Protein AF-A0A023FEC9-F1 (afdb_monomer_lite)

Structure (mmCIF, N/CA/C/O backbone):
data_AF-A0A023FEC9-F1
#
_entry.id   AF-A0A023FEC9-F1
#
loop_
_atom_site.group_PDB
_atom_site.id
_atom_site.type_symbol
_atom_site.label_atom_id
_atom_site.label_alt_id
_atom_site.label_comp_id
_atom_site.label_asym_id
_atom_site.label_entity_id
_atom_site.label_seq_id
_atom_site.pdbx_PDB_ins_code
_atom_site.Cartn_x
_atom_site.Cartn_y
_atom_site.Cartn_z
_atom_site.occupancy
_atom_site.B_iso_or_equiv
_atom_site.auth_seq_id
_atom_site.auth_comp_id
_atom_site.auth_asym_id
_atom_site.auth_atom_id
_atom_site.pdbx_PDB_model_num
ATOM 1 N N . MET A 1 1 ? 77.840 -47.055 -43.195 1.00 55.72 1 MET A N 1
ATOM 2 C CA . MET A 1 1 ? 76.500 -47.520 -42.750 1.00 55.72 1 MET A CA 1
ATOM 3 C C . MET A 1 1 ? 76.336 -47.576 -41.217 1.00 55.72 1 MET A C 1
ATOM 5 O O . MET A 1 1 ? 75.616 -48.427 -40.724 1.00 55.72 1 MET A O 1
ATOM 9 N N . LYS A 1 2 ? 76.953 -46.668 -40.437 1.00 55.72 2 LYS A N 1
ATOM 10 C CA . LYS A 1 2 ? 76.727 -46.561 -38.973 1.00 55.72 2 LYS A CA 1
ATOM 11 C C . LYS A 1 2 ? 76.381 -45.141 -38.490 1.00 55.72 2 LYS A C 1
ATOM 13 O O . LYS A 1 2 ? 75.829 -44.995 -37.412 1.00 55.72 2 LYS A O 1
ATOM 18 N N . PHE A 1 3 ? 76.608 -44.113 -39.314 1.00 46.88 3 PHE A N 1
ATOM 19 C CA . PHE A 1 3 ? 76.268 -42.719 -38.991 1.00 46.88 3 PHE A CA 1
ATOM 20 C C . PHE A 1 3 ? 74.818 -42.325 -39.320 1.00 46.88 3 PHE A C 1
ATOM 22 O O . PHE A 1 3 ? 74.250 -41.469 -38.658 1.00 46.88 3 PHE A O 1
ATOM 29 N N . LEU A 1 4 ? 74.183 -42.992 -40.288 1.00 50.31 4 LEU A N 1
ATOM 30 C CA . LEU A 1 4 ? 72.784 -42.732 -40.664 1.00 50.31 4 LEU A CA 1
ATOM 31 C C . LEU A 1 4 ? 71.764 -43.333 -39.680 1.00 50.31 4 LEU A C 1
ATOM 33 O O . LEU A 1 4 ? 70.603 -42.943 -39.689 1.00 50.31 4 LEU A O 1
ATOM 37 N N . TRP A 1 5 ? 72.193 -44.253 -38.811 1.00 47.12 5 TRP A N 1
ATOM 38 C CA . TRP A 1 5 ? 71.318 -44.897 -37.825 1.00 47.12 5 TRP A CA 1
ATOM 39 C C . TRP A 1 5 ? 71.123 -44.049 -36.560 1.00 47.12 5 TRP A C 1
ATOM 41 O O . TRP A 1 5 ? 70.037 -44.040 -35.994 1.00 47.12 5 TRP A O 1
ATOM 51 N N . PHE A 1 6 ? 72.129 -43.265 -36.155 1.00 46.84 6 PHE A N 1
ATOM 52 C CA . PHE A 1 6 ? 72.024 -42.397 -34.974 1.00 46.84 6 PHE A CA 1
ATOM 53 C C . PHE A 1 6 ? 71.123 -41.175 -35.200 1.00 46.84 6 PHE A C 1
ATOM 55 O O . PHE A 1 6 ? 70.421 -40.751 -34.285 1.00 46.84 6 PHE A O 1
ATOM 62 N N . VAL A 1 7 ? 71.078 -40.642 -36.425 1.00 53.78 7 VAL A N 1
ATOM 63 C CA . VAL A 1 7 ? 70.216 -39.493 -36.758 1.00 53.78 7 VAL A CA 1
ATOM 64 C C . VAL A 1 7 ? 68.739 -39.911 -36.840 1.00 53.78 7 VAL A C 1
ATOM 66 O O . VAL A 1 7 ? 67.861 -39.164 -36.413 1.00 53.78 7 VAL A O 1
ATOM 69 N N . ALA A 1 8 ? 68.457 -41.135 -37.303 1.00 51.38 8 ALA A N 1
ATOM 70 C CA . ALA A 1 8 ? 67.093 -41.651 -37.430 1.00 51.38 8 ALA A CA 1
ATOM 71 C C . ALA A 1 8 ? 66.415 -41.939 -36.073 1.00 51.38 8 ALA A C 1
ATOM 73 O O . ALA A 1 8 ? 65.213 -41.723 -35.931 1.00 51.38 8 ALA A O 1
ATOM 74 N N . VAL A 1 9 ? 67.175 -42.371 -35.058 1.00 54.25 9 VAL A N 1
ATOM 75 C CA . VAL A 1 9 ? 66.634 -42.650 -33.711 1.00 54.25 9 VAL A CA 1
ATOM 76 C C . VAL A 1 9 ? 66.298 -41.356 -32.955 1.00 54.25 9 VAL A C 1
ATOM 78 O O . VAL A 1 9 ? 65.318 -41.316 -32.214 1.00 54.25 9 VAL A O 1
ATOM 81 N N . CYS A 1 10 ? 67.039 -40.267 -33.191 1.00 50.19 10 CYS A N 1
ATOM 82 C CA . CYS A 1 10 ? 66.768 -38.971 -32.560 1.00 50.19 10 CYS A CA 1
ATOM 83 C C . CYS A 1 10 ? 65.494 -38.307 -33.127 1.00 50.19 10 CYS A C 1
ATOM 85 O O . CYS A 1 10 ? 64.673 -37.786 -32.373 1.00 50.19 10 CYS A O 1
ATOM 87 N N . ALA A 1 11 ? 65.272 -38.412 -34.444 1.00 51.81 11 ALA A N 1
ATOM 88 C CA . ALA A 1 11 ? 64.078 -37.873 -35.102 1.00 51.81 11 ALA A CA 1
ATOM 89 C C . ALA A 1 11 ? 62.780 -38.600 -34.693 1.00 51.81 11 ALA A C 1
ATOM 91 O O . ALA A 1 11 ? 61.733 -37.968 -34.566 1.00 51.81 11 ALA A O 1
ATOM 92 N N . LEU A 1 12 ? 62.848 -39.909 -34.425 1.00 53.81 12 LEU A N 1
ATOM 93 C CA . LEU A 1 12 ? 61.702 -40.685 -33.933 1.00 53.81 12 LEU A CA 1
ATOM 94 C C . LEU A 1 12 ? 61.394 -40.432 -32.448 1.00 53.81 12 LEU A C 1
ATOM 96 O O . LEU A 1 12 ? 60.243 -40.568 -32.043 1.00 53.81 12 LEU A O 1
ATOM 100 N N . CYS A 1 13 ? 62.376 -40.000 -31.649 1.00 49.22 13 CYS A N 1
ATOM 101 C CA . CYS A 1 13 ? 62.153 -39.623 -30.249 1.00 49.22 13 CYS A CA 1
ATOM 102 C C . CYS A 1 13 ? 61.482 -38.238 -30.121 1.00 49.22 13 CYS A C 1
ATOM 104 O O . CYS A 1 13 ? 60.636 -38.037 -29.250 1.00 49.22 13 CYS A O 1
ATOM 106 N N . CYS A 1 14 ? 61.761 -37.306 -31.045 1.00 49.41 14 CYS A N 1
ATOM 107 C CA . CYS A 1 14 ? 61.048 -36.022 -31.124 1.00 49.41 14 CYS A CA 1
ATOM 108 C C . CYS A 1 14 ? 59.587 -36.158 -31.591 1.00 49.41 14 CYS A C 1
ATOM 110 O O . CYS A 1 14 ? 58.763 -35.322 -31.232 1.00 49.41 14 CYS A O 1
ATOM 112 N N . LEU A 1 15 ? 59.239 -37.211 -32.339 1.00 52.41 15 LEU A N 1
ATOM 113 C CA . LEU A 1 15 ? 57.853 -37.472 -32.759 1.00 52.41 15 LEU A CA 1
ATOM 114 C C . LEU A 1 15 ? 56.977 -38.091 -31.650 1.00 52.41 15 LEU A C 1
ATOM 116 O O . LEU A 1 15 ? 55.759 -38.145 -31.808 1.00 52.41 15 LEU A O 1
ATOM 120 N N . ALA A 1 16 ? 57.559 -38.536 -30.528 1.00 56.28 16 ALA A N 1
ATOM 121 C CA . ALA A 1 16 ? 56.837 -39.222 -29.450 1.00 56.28 16 ALA A CA 1
ATOM 122 C C . ALA A 1 16 ? 56.620 -38.386 -28.167 1.00 56.28 16 ALA A C 1
ATOM 124 O O . ALA A 1 16 ? 55.914 -38.845 -27.273 1.00 56.28 16 ALA A O 1
ATOM 125 N N . LEU A 1 17 ? 57.166 -37.166 -28.068 1.00 54.47 17 LEU A N 1
ATOM 126 C CA . LEU A 1 17 ? 57.049 -36.291 -26.881 1.00 54.47 17 LEU A CA 1
ATOM 127 C C . LEU A 1 17 ? 56.478 -34.897 -27.196 1.00 54.47 17 LEU A C 1
ATOM 129 O O . LEU A 1 17 ? 56.806 -33.914 -26.541 1.00 54.47 17 LEU A O 1
ATOM 133 N N . ALA A 1 18 ? 55.596 -34.810 -28.189 1.00 51.75 18 ALA A N 1
ATOM 134 C CA . ALA A 1 18 ? 54.757 -33.635 -28.418 1.00 51.75 18 ALA A CA 1
ATOM 135 C C . ALA A 1 18 ? 53.280 -34.058 -28.458 1.00 51.75 18 ALA A C 1
ATOM 137 O O . ALA A 1 18 ? 52.584 -33.892 -29.457 1.00 51.75 18 ALA A O 1
ATOM 138 N N . ARG A 1 19 ? 52.805 -34.685 -27.377 1.00 58.84 19 ARG A N 1
ATOM 139 C CA . ARG A 1 19 ? 51.377 -34.916 -27.129 1.00 58.84 19 ARG A CA 1
ATOM 140 C C . ARG A 1 19 ? 51.028 -34.379 -25.747 1.00 58.84 19 ARG A C 1
ATOM 142 O O . ARG A 1 19 ? 51.628 -34.825 -24.778 1.00 58.84 19 ARG A O 1
ATOM 149 N N . ALA A 1 20 ? 50.020 -33.501 -25.735 1.00 52.81 20 ALA A N 1
ATOM 150 C CA . ALA A 1 20 ? 49.360 -32.872 -24.589 1.00 52.81 20 ALA A CA 1
ATOM 151 C C . ALA A 1 20 ? 50.296 -31.966 -23.761 1.00 52.81 20 ALA A C 1
ATOM 153 O O . ALA A 1 20 ? 51.271 -32.413 -23.187 1.00 52.81 20 ALA A O 1
ATOM 154 N N . GLU A 1 21 ? 50.097 -30.654 -23.699 1.00 54.47 21 GLU A N 1
ATOM 155 C CA . GLU A 1 21 ? 48.843 -30.041 -23.278 1.00 54.47 21 GLU A CA 1
ATOM 156 C C . GLU A 1 21 ? 48.453 -28.872 -24.182 1.00 54.47 21 GLU A C 1
ATOM 158 O O . GLU A 1 21 ? 48.910 -27.740 -24.025 1.00 54.47 21 GLU A O 1
ATOM 163 N N . GLU A 1 22 ? 47.527 -29.132 -25.099 1.00 50.19 22 GLU A N 1
ATOM 164 C CA . GLU A 1 22 ? 46.564 -28.097 -25.425 1.00 50.19 22 GLU A CA 1
ATOM 165 C C . GLU A 1 22 ? 45.722 -27.976 -24.156 1.00 50.19 22 GLU A C 1
ATOM 167 O O . GLU A 1 22 ? 44.903 -28.844 -23.852 1.00 50.19 22 GLU A O 1
ATOM 172 N N . LYS A 1 23 ? 45.992 -26.953 -23.339 1.00 44.38 23 LYS A N 1
ATOM 173 C CA . LYS A 1 23 ? 44.967 -26.474 -22.425 1.00 44.38 23 LYS A CA 1
ATOM 174 C C . LYS A 1 23 ? 43.813 -26.078 -23.332 1.00 44.38 23 LYS A C 1
ATOM 176 O O . LYS A 1 23 ? 43.766 -24.947 -23.811 1.00 44.38 23 LYS A O 1
ATOM 181 N N . THR A 1 24 ? 42.886 -27.005 -23.557 1.00 48.00 24 THR A N 1
ATOM 182 C CA . THR A 1 24 ? 41.482 -26.677 -23.741 1.00 48.00 24 THR A CA 1
ATOM 183 C C . THR A 1 24 ? 41.090 -25.996 -22.438 1.00 48.00 24 THR A C 1
ATOM 185 O O . THR A 1 24 ? 40.530 -26.593 -21.525 1.00 48.00 24 THR A O 1
ATOM 188 N N . GLY A 1 25 ? 41.517 -24.738 -22.297 1.00 43.38 25 GLY A N 1
ATOM 189 C CA . GLY A 1 25 ? 40.766 -23.800 -21.513 1.00 43.38 25 GLY A CA 1
ATOM 190 C C . GLY A 1 25 ? 39.374 -23.913 -22.086 1.00 43.38 25 GLY A C 1
ATOM 191 O O . GLY A 1 25 ? 39.195 -23.729 -23.291 1.00 43.38 25 GLY A O 1
ATOM 192 N N . ASP A 1 26 ? 38.448 -24.328 -21.233 1.00 48.78 26 ASP A N 1
ATOM 193 C CA . ASP A 1 26 ? 37.056 -23.935 -21.314 1.00 48.78 26 ASP A CA 1
ATOM 194 C C . ASP A 1 26 ? 37.055 -22.457 -21.729 1.00 48.78 26 ASP A C 1
ATOM 196 O O . ASP A 1 26 ? 37.191 -21.549 -20.907 1.00 48.78 26 ASP A O 1
ATOM 200 N N . GLN A 1 27 ? 37.021 -22.195 -23.037 1.00 48.34 27 GLN A N 1
ATOM 201 C CA . GLN A 1 27 ? 36.397 -20.985 -23.509 1.00 48.34 27 GLN A CA 1
ATOM 202 C C . GLN A 1 27 ? 34.974 -21.174 -23.011 1.00 48.34 27 GLN A C 1
ATOM 204 O O . GLN A 1 27 ? 34.349 -22.146 -23.440 1.00 48.34 27 GLN A O 1
ATOM 209 N N . PRO A 1 28 ? 34.456 -20.334 -22.098 1.00 49.28 28 PRO A N 1
ATOM 210 C CA . PRO A 1 28 ? 33.027 -20.334 -21.901 1.00 49.28 28 PRO A CA 1
ATOM 211 C C . PRO A 1 28 ? 32.477 -20.027 -23.290 1.00 49.28 28 PRO A C 1
ATOM 213 O O . PRO A 1 28 ? 32.706 -18.932 -23.814 1.00 49.28 28 PRO A O 1
ATOM 216 N N . GLU A 1 29 ? 31.877 -21.030 -23.943 1.00 48.84 29 GLU A N 1
ATOM 217 C CA . GLU A 1 29 ? 31.059 -20.798 -25.120 1.00 48.84 29 GLU A CA 1
ATOM 218 C C . GLU A 1 29 ? 30.187 -19.618 -24.727 1.00 48.84 29 GLU A C 1
ATOM 220 O O . GLU A 1 29 ? 29.462 -19.691 -23.729 1.00 48.84 29 GLU A O 1
ATOM 225 N N . SER A 1 30 ? 30.361 -18.497 -25.433 1.00 51.75 30 SER A N 1
ATOM 226 C CA . SER A 1 30 ? 29.574 -17.295 -25.206 1.00 51.75 30 SER A CA 1
ATOM 227 C C . SER A 1 30 ? 28.129 -17.756 -25.044 1.00 51.75 30 SER A C 1
ATOM 229 O O . SER A 1 30 ? 27.650 -18.448 -25.956 1.00 51.75 30 SER A O 1
ATOM 231 N N . PRO A 1 31 ? 27.475 -17.494 -23.897 1.00 53.75 31 PRO A N 1
ATOM 232 C CA . PRO A 1 31 ? 26.180 -18.079 -23.610 1.00 53.75 31 PRO A CA 1
ATOM 233 C C . PRO A 1 31 ? 25.289 -17.763 -24.799 1.00 53.75 31 PRO A C 1
ATOM 235 O O . PRO A 1 31 ? 25.158 -16.593 -25.166 1.00 53.75 31 PRO A O 1
ATOM 238 N N . LYS A 1 32 ? 24.787 -18.815 -25.467 1.00 56.66 32 LYS A N 1
ATOM 239 C CA . LYS A 1 32 ? 23.899 -18.694 -26.629 1.00 56.66 32 LYS A CA 1
ATOM 240 C C . LYS A 1 32 ? 22.927 -17.574 -26.312 1.00 56.66 32 LYS A C 1
ATOM 242 O O . LYS A 1 32 ? 22.193 -17.707 -25.333 1.00 56.66 32 LYS A O 1
ATOM 247 N N . LYS A 1 33 ? 23.003 -16.471 -27.069 1.00 58.38 33 LYS A N 1
ATOM 248 C CA . LYS A 1 33 ? 22.176 -15.278 -26.871 1.00 58.38 33 LYS A CA 1
ATOM 249 C C . LYS A 1 33 ? 20.754 -15.772 -26.640 1.00 58.38 33 LYS A C 1
ATOM 251 O O . LYS A 1 33 ? 20.141 -16.299 -27.567 1.00 58.38 33 LYS A O 1
ATOM 256 N N . LYS A 1 34 ? 20.274 -15.703 -25.392 1.00 63.56 34 LYS A N 1
ATOM 257 C CA . LYS A 1 34 ? 18.858 -15.919 -25.109 1.00 63.56 34 LYS A CA 1
ATOM 258 C C . LYS A 1 34 ? 18.162 -14.885 -25.967 1.00 63.56 34 LYS A C 1
ATOM 260 O O . LYS A 1 34 ? 18.471 -13.698 -25.856 1.00 63.56 34 LYS A O 1
ATOM 265 N N . ASP A 1 35 ? 17.369 -15.350 -26.919 1.00 85.94 35 ASP A N 1
ATOM 266 C CA . ASP A 1 35 ? 16.773 -14.437 -27.873 1.00 85.94 35 ASP A CA 1
ATOM 267 C C . ASP A 1 35 ? 15.672 -13.682 -27.135 1.00 85.94 35 ASP A C 1
ATOM 269 O O . ASP A 1 35 ? 14.612 -14.230 -26.840 1.00 85.94 35 ASP A O 1
ATOM 273 N N . CYS A 1 36 ? 16.006 -12.469 -26.699 1.00 87.81 36 CYS A N 1
ATOM 274 C CA . CYS A 1 36 ? 15.070 -11.583 -26.034 1.00 87.81 36 CYS A CA 1
ATOM 275 C C . CYS A 1 36 ? 14.012 -11.093 -27.022 1.00 87.81 36 CYS A C 1
ATOM 277 O O . CYS A 1 36 ? 14.235 -11.091 -28.238 1.00 87.81 36 CYS A O 1
ATOM 279 N N . GLY A 1 37 ? 12.858 -10.690 -26.492 1.00 86.75 37 GLY A N 1
ATOM 280 C CA . GLY A 1 37 ? 11.761 -10.176 -27.294 1.00 86.75 37 GLY A CA 1
ATOM 281 C C . GLY A 1 37 ? 12.090 -8.850 -27.982 1.00 86.75 37 GLY A C 1
ATOM 282 O O . GLY A 1 37 ? 13.181 -8.285 -27.866 1.00 86.75 37 GLY A O 1
ATOM 283 N N . ALA A 1 38 ? 11.112 -8.324 -28.717 1.00 92.38 38 ALA A N 1
ATOM 284 C CA . ALA A 1 38 ? 11.228 -6.994 -29.297 1.00 92.38 38 ALA A CA 1
ATOM 285 C C . ALA A 1 38 ? 11.471 -5.949 -28.194 1.00 92.38 38 ALA A C 1
ATOM 287 O O . ALA A 1 38 ? 10.770 -5.933 -27.184 1.00 92.38 38 ALA A O 1
ATOM 288 N N . HIS A 1 39 ? 12.454 -5.074 -28.420 1.00 92.44 39 HIS A N 1
ATOM 289 C CA . HIS A 1 39 ? 12.849 -4.011 -27.489 1.00 92.44 39 HIS A CA 1
ATOM 290 C C . HIS A 1 39 ? 13.343 -4.503 -26.120 1.00 92.44 39 HIS A C 1
ATOM 292 O O . HIS A 1 39 ? 13.289 -3.765 -25.135 1.00 92.44 39 HIS A O 1
ATOM 298 N N . GLU A 1 40 ? 13.875 -5.723 -26.073 1.00 93.81 40 GLU A N 1
ATOM 299 C CA . GLU A 1 40 ? 14.531 -6.293 -24.903 1.00 93.81 40 GLU A CA 1
ATOM 300 C C . GLU A 1 40 ? 16.005 -6.607 -25.173 1.00 93.81 40 GLU A C 1
ATOM 302 O O . GLU A 1 40 ? 16.394 -7.067 -26.248 1.00 93.81 40 GLU A O 1
ATOM 307 N N . GLU A 1 41 ? 16.830 -6.404 -24.152 1.00 93.19 41 GLU A N 1
ATOM 308 C CA . GLU A 1 41 ? 18.257 -6.691 -24.155 1.00 93.19 41 GLU A CA 1
ATOM 309 C C . GLU A 1 41 ? 18.600 -7.600 -22.978 1.00 93.19 41 GLU A C 1
ATOM 311 O O . GLU A 1 41 ? 18.255 -7.321 -21.824 1.00 93.19 41 GLU A O 1
ATOM 316 N N . TYR A 1 42 ? 19.305 -8.693 -23.270 1.00 91.88 42 TYR A N 1
ATOM 317 C CA . TYR A 1 42 ? 19.821 -9.564 -22.225 1.00 91.88 42 TYR A CA 1
ATOM 318 C C . TYR A 1 42 ? 20.941 -8.837 -21.491 1.00 91.88 42 TYR A C 1
ATOM 320 O O . TYR A 1 42 ? 21.947 -8.459 -22.096 1.00 91.88 42 TYR A O 1
ATOM 328 N N . ARG A 1 43 ? 20.779 -8.658 -20.184 1.00 91.31 43 ARG A N 1
ATOM 329 C CA . ARG A 1 43 ? 21.817 -8.094 -19.322 1.00 91.31 43 ARG A CA 1
ATOM 330 C C . ARG A 1 43 ? 22.046 -9.015 -18.144 1.00 91.31 43 ARG A C 1
ATOM 332 O O . ARG A 1 43 ? 21.113 -9.594 -17.591 1.00 91.31 43 ARG A O 1
ATOM 339 N N . GLU A 1 44 ? 23.307 -9.141 -17.757 1.00 92.81 44 GLU A N 1
ATOM 340 C CA . GLU A 1 44 ? 23.705 -9.975 -16.631 1.00 92.81 44 GLU A CA 1
ATOM 341 C C . GLU A 1 44 ? 23.787 -9.156 -15.349 1.00 92.81 44 GLU A C 1
ATOM 343 O O . GLU A 1 44 ? 24.192 -7.992 -15.369 1.00 92.81 44 GLU A O 1
ATOM 348 N N . CYS A 1 45 ? 23.407 -9.783 -14.237 1.00 91.50 45 CYS A N 1
ATOM 349 C CA . CYS A 1 45 ? 23.535 -9.240 -12.890 1.00 91.50 45 CYS A CA 1
ATOM 350 C C . CYS A 1 45 ? 22.981 -7.816 -12.728 1.00 91.50 45 CYS A C 1
ATOM 352 O O . CYS A 1 45 ? 23.678 -6.902 -12.289 1.00 91.50 45 CYS A O 1
ATOM 354 N N . GLN A 1 46 ? 21.721 -7.622 -13.105 1.00 92.38 46 GLN A N 1
ATOM 355 C CA . GLN A 1 46 ? 21.029 -6.354 -12.915 1.00 92.38 46 GLN A CA 1
ATOM 356 C C . GLN A 1 46 ? 20.087 -6.424 -11.710 1.00 92.38 46 GLN A C 1
ATOM 358 O O . GLN A 1 46 ? 19.519 -7.473 -11.407 1.00 92.38 46 GLN A O 1
ATOM 363 N N . SER A 1 47 ? 19.901 -5.278 -11.056 1.00 89.62 47 SER A N 1
ATOM 364 C CA . SER A 1 47 ? 18.922 -5.089 -9.981 1.00 89.62 47 SER A CA 1
ATOM 365 C C . SER A 1 47 ? 17.502 -5.281 -10.507 1.00 89.62 47 SER A C 1
ATOM 367 O O . SER A 1 47 ? 17.103 -4.571 -11.431 1.00 89.62 47 SER A O 1
ATOM 369 N N . SER A 1 48 ? 16.688 -6.155 -9.912 1.00 85.81 48 SER A N 1
ATOM 370 C CA . SER A 1 48 ? 15.304 -6.332 -10.384 1.00 85.81 48 SER A CA 1
ATOM 371 C C . SER A 1 48 ? 14.425 -5.088 -10.227 1.00 85.81 48 SER A C 1
ATOM 373 O O . SER A 1 48 ? 13.420 -4.978 -10.931 1.00 85.81 48 SER A O 1
ATOM 375 N N . SER A 1 49 ? 14.791 -4.147 -9.351 1.00 83.62 49 SER A N 1
ATOM 376 C CA . SER A 1 49 ? 14.041 -2.905 -9.146 1.00 83.62 49 SER A CA 1
ATOM 377 C C . SER A 1 49 ? 14.496 -1.749 -10.041 1.00 83.62 49 SER A C 1
ATOM 379 O O . SER A 1 49 ? 13.762 -0.778 -10.182 1.00 83.62 49 SER A O 1
ATOM 381 N N . CYS A 1 50 ? 15.701 -1.810 -10.617 1.00 86.44 50 CYS A N 1
ATOM 382 C CA . CYS A 1 50 ? 16.281 -0.695 -11.376 1.00 86.44 50 CYS A CA 1
ATOM 383 C C . CYS A 1 50 ? 16.724 -1.045 -12.798 1.00 86.44 50 CYS A C 1
ATOM 385 O O . CYS A 1 50 ? 16.975 -0.125 -13.581 1.00 86.44 50 CYS A O 1
ATOM 387 N N . ALA A 1 51 ? 16.815 -2.332 -13.141 1.00 88.88 51 ALA A N 1
ATOM 388 C CA . ALA A 1 51 ? 17.302 -2.788 -14.439 1.00 88.88 51 ALA A CA 1
ATOM 389 C C . ALA A 1 51 ? 16.543 -2.148 -15.608 1.00 88.88 51 ALA A C 1
ATOM 391 O O . ALA A 1 51 ? 17.154 -1.756 -16.599 1.00 88.88 51 ALA A O 1
ATOM 392 N N . GLU A 1 52 ? 15.227 -1.991 -15.491 1.00 90.12 52 GLU A N 1
ATOM 393 C CA . GLU A 1 52 ? 14.348 -1.469 -16.539 1.00 90.12 52 GLU A CA 1
ATOM 394 C C . GLU A 1 52 ? 13.295 -0.514 -15.972 1.00 90.12 52 GLU A C 1
ATOM 396 O O . GLU A 1 52 ? 13.128 -0.406 -14.759 1.00 90.12 52 GLU A O 1
ATOM 401 N N . LEU A 1 53 ? 12.615 0.196 -16.868 1.00 86.38 53 LEU A N 1
ATOM 402 C CA . LEU A 1 53 ? 11.498 1.083 -16.560 1.00 86.38 53 LEU A CA 1
ATOM 403 C C . LEU A 1 53 ? 10.173 0.349 -16.737 1.00 86.38 53 LEU A C 1
ATOM 405 O O . LEU A 1 53 ? 10.061 -0.497 -17.622 1.00 86.38 53 LEU A O 1
ATOM 409 N N . ARG A 1 54 ? 9.150 0.703 -15.958 1.00 87.25 54 ARG A N 1
ATOM 410 C CA . ARG A 1 54 ? 7.778 0.203 -16.135 1.00 87.25 54 ARG A CA 1
ATOM 411 C C . ARG A 1 54 ? 6.843 1.326 -16.563 1.00 87.25 54 ARG A C 1
ATOM 413 O O . ARG A 1 54 ? 7.026 2.478 -16.175 1.00 87.25 54 ARG A O 1
ATOM 420 N N . CYS A 1 55 ? 5.820 0.996 -17.346 1.00 87.06 55 CYS A N 1
ATOM 421 C CA . CYS A 1 55 ? 4.775 1.963 -17.670 1.00 87.06 55 CYS A CA 1
ATOM 422 C C . CYS A 1 55 ? 4.115 2.497 -16.385 1.00 87.06 55 CYS A C 1
ATOM 424 O O . CYS A 1 55 ? 3.790 1.720 -15.488 1.00 87.06 55 CYS A O 1
ATOM 426 N N . GLY A 1 56 ? 3.924 3.818 -16.300 1.00 73.00 56 GLY A N 1
ATOM 427 C CA . GLY A 1 56 ? 3.369 4.496 -15.118 1.00 73.00 56 GLY A CA 1
ATOM 428 C C . GLY A 1 56 ? 4.376 4.772 -13.992 1.00 73.00 56 GLY A C 1
ATOM 429 O O . GLY A 1 56 ? 4.026 5.413 -13.004 1.00 73.00 56 GLY A O 1
ATOM 430 N N . GLU A 1 57 ? 5.632 4.336 -14.128 1.00 68.88 57 GLU A N 1
ATOM 431 C CA . GLU A 1 57 ? 6.690 4.660 -13.172 1.00 68.88 57 GLU A CA 1
ATOM 432 C C . GLU A 1 57 ? 7.240 6.066 -13.452 1.00 68.88 57 GLU A C 1
ATOM 434 O O . GLU A 1 57 ? 8.077 6.275 -14.333 1.00 68.88 57 GLU A O 1
ATOM 439 N N . VAL A 1 58 ? 6.770 7.058 -12.691 1.00 59.28 58 VAL A N 1
ATOM 440 C CA . VAL A 1 58 ? 7.435 8.363 -12.618 1.00 59.28 58 VAL A CA 1
ATOM 441 C C . VAL A 1 58 ? 8.685 8.168 -11.766 1.00 59.28 58 VAL A C 1
ATOM 443 O O . VAL A 1 58 ? 8.604 8.029 -10.548 1.00 59.28 58 VAL A O 1
ATOM 446 N N . ARG A 1 59 ? 9.848 8.098 -12.418 1.00 61.00 59 ARG A N 1
ATOM 447 C CA . ARG A 1 59 ? 11.159 7.884 -11.784 1.00 61.00 59 ARG A CA 1
ATOM 448 C C . ARG A 1 59 ? 11.671 9.100 -11.002 1.00 61.00 59 ARG A C 1
ATOM 450 O O . ARG A 1 59 ? 12.816 9.510 -11.169 1.00 61.00 59 ARG A O 1
ATOM 457 N N . ASP A 1 60 ? 10.846 9.671 -10.135 1.00 52.06 60 ASP A N 1
ATOM 458 C CA . ASP A 1 60 ? 11.306 10.669 -9.177 1.00 52.06 60 ASP A CA 1
ATOM 459 C C . ASP A 1 60 ? 10.417 10.690 -7.917 1.00 52.06 60 ASP A C 1
ATOM 461 O O . ASP A 1 60 ? 9.214 10.936 -8.052 1.00 52.06 60 ASP A O 1
ATOM 465 N N . PRO A 1 61 ? 10.946 10.435 -6.698 1.00 53.97 61 PRO A N 1
ATOM 466 C CA . PRO A 1 61 ? 12.328 10.100 -6.325 1.00 53.97 61 PRO A CA 1
ATOM 467 C C . PRO A 1 61 ? 12.548 8.587 -6.134 1.00 53.97 61 PRO A C 1
ATOM 469 O O . PRO A 1 61 ? 11.777 7.908 -5.453 1.00 53.97 61 PRO A O 1
ATOM 472 N N . LEU A 1 62 ? 13.645 8.067 -6.702 1.00 60.06 62 LEU A N 1
ATOM 473 C CA . LEU A 1 62 ? 14.070 6.665 -6.603 1.00 60.06 62 LEU A CA 1
ATOM 474 C C . LEU A 1 62 ? 14.327 6.244 -5.147 1.00 60.06 62 LEU A C 1
ATOM 476 O O . LEU A 1 62 ? 15.232 6.755 -4.484 1.00 60.06 62 LEU A O 1
ATOM 480 N N . GLY A 1 63 ? 13.614 5.218 -4.688 1.00 66.06 63 GLY A N 1
ATOM 481 C CA . GLY A 1 63 ? 14.130 4.362 -3.622 1.00 66.06 63 GLY A CA 1
ATOM 482 C C . GLY A 1 63 ? 15.439 3.672 -4.053 1.00 66.06 63 GLY A C 1
ATOM 483 O O . GLY A 1 63 ? 15.742 3.603 -5.247 1.00 66.06 63 GLY A O 1
ATOM 484 N N . PRO A 1 64 ? 16.242 3.156 -3.107 1.00 77.56 64 PRO A N 1
ATOM 485 C CA . PRO A 1 64 ? 17.483 2.464 -3.438 1.00 77.56 64 PRO A CA 1
ATOM 486 C C . PRO A 1 64 ? 17.208 1.225 -4.297 1.00 77.56 64 PRO A C 1
ATOM 488 O O . PRO A 1 64 ? 16.265 0.476 -4.039 1.00 77.56 64 PRO A O 1
ATOM 491 N N . CYS A 1 65 ? 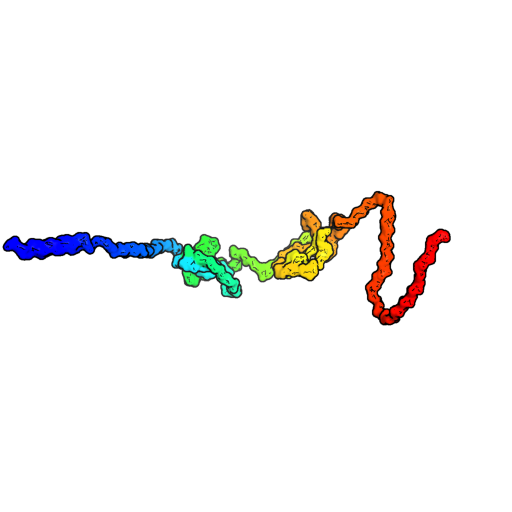18.065 0.990 -5.290 1.00 84.88 65 CYS A N 1
ATOM 492 C CA . CYS A 1 65 ? 18.016 -0.230 -6.084 1.00 84.88 65 CYS A CA 1
ATOM 493 C C . CYS A 1 65 ? 18.249 -1.460 -5.204 1.00 84.88 65 CYS A C 1
ATOM 495 O O . CYS A 1 65 ? 19.118 -1.458 -4.327 1.00 84.88 65 CYS A O 1
ATOM 497 N N . THR A 1 66 ? 17.505 -2.530 -5.459 1.00 86.06 66 THR A N 1
ATOM 498 C CA . THR A 1 66 ? 17.758 -3.825 -4.833 1.00 86.06 66 THR A CA 1
ATOM 499 C C . THR A 1 66 ? 19.110 -4.361 -5.298 1.00 86.06 66 THR A C 1
ATOM 501 O O . THR A 1 66 ? 19.456 -4.263 -6.472 1.00 86.06 66 THR A O 1
ATOM 504 N N . ALA A 1 67 ? 19.896 -4.925 -4.381 1.00 87.69 67 ALA A N 1
ATOM 505 C CA . ALA A 1 67 ? 21.213 -5.493 -4.685 1.00 87.69 67 ALA A CA 1
ATOM 506 C C . ALA A 1 67 ? 21.135 -6.942 -5.208 1.00 87.69 67 ALA A C 1
ATOM 508 O O . ALA A 1 67 ? 22.094 -7.705 -5.095 1.00 87.69 67 ALA A O 1
ATOM 509 N N . ASP A 1 68 ? 19.979 -7.356 -5.723 1.00 91.88 68 ASP A N 1
ATOM 510 C CA . ASP A 1 68 ? 19.805 -8.672 -6.315 1.00 91.88 68 ASP A CA 1
ATOM 511 C C . ASP A 1 68 ? 20.447 -8.729 -7.708 1.00 91.88 68 ASP A C 1
ATOM 513 O O . ASP A 1 68 ? 20.426 -7.771 -8.474 1.00 91.88 68 ASP A O 1
ATOM 517 N N . CYS A 1 69 ? 21.062 -9.867 -8.020 1.00 92.56 69 CYS A N 1
ATOM 518 C CA . CYS A 1 69 ? 21.811 -10.091 -9.252 1.00 92.56 69 CYS A CA 1
ATOM 519 C C . CYS A 1 69 ? 20.962 -10.948 -10.196 1.00 92.56 69 CYS A C 1
ATOM 521 O O . CYS A 1 69 ? 21.085 -12.175 -10.215 1.00 92.56 69 CYS A O 1
ATOM 523 N N . ARG A 1 70 ? 20.055 -10.315 -10.949 1.00 92.50 70 ARG A N 1
ATOM 524 C CA . ARG A 1 70 ? 19.189 -11.001 -11.918 1.00 92.50 70 ARG A CA 1
ATOM 525 C C . ARG A 1 70 ? 19.757 -10.859 -13.329 1.00 92.50 70 ARG A C 1
ATOM 527 O O . ARG A 1 70 ? 19.900 -9.749 -13.833 1.00 92.50 70 ARG A O 1
ATOM 534 N N . SER A 1 71 ? 20.056 -11.988 -13.969 1.00 92.81 71 SER A N 1
ATOM 535 C CA . SER A 1 71 ? 20.448 -12.046 -15.384 1.00 92.81 71 SER A CA 1
ATOM 536 C C . SER A 1 71 ? 19.253 -12.467 -16.234 1.00 92.81 71 SER A C 1
ATOM 538 O O . SER A 1 71 ? 18.813 -13.616 -16.155 1.00 92.81 71 SER A O 1
ATOM 540 N N . ASP A 1 72 ? 18.698 -11.533 -17.001 1.00 92.00 72 ASP A N 1
ATOM 541 C CA . ASP A 1 72 ? 17.454 -11.728 -17.751 1.00 92.00 72 ASP A CA 1
ATOM 542 C C . ASP A 1 72 ? 17.363 -10.784 -18.962 1.00 92.00 72 ASP A C 1
ATOM 544 O O . ASP A 1 72 ? 18.245 -9.951 -19.188 1.00 92.00 72 ASP A O 1
ATOM 548 N N . CYS A 1 73 ? 16.296 -10.928 -19.745 1.00 93.56 73 CYS A N 1
ATOM 549 C CA . CYS A 1 73 ? 15.895 -9.963 -20.761 1.00 93.56 73 CYS A CA 1
ATOM 550 C C . CYS A 1 73 ? 15.188 -8.782 -20.093 1.00 93.56 73 CYS A C 1
ATOM 552 O O . CYS A 1 73 ? 14.153 -8.939 -19.447 1.00 93.56 73 CYS A O 1
ATOM 554 N N . PHE A 1 74 ? 15.754 -7.594 -20.254 1.00 93.75 74 PHE A N 1
ATOM 555 C CA . PHE A 1 74 ? 15.210 -6.357 -19.707 1.00 93.75 74 PHE A CA 1
ATOM 556 C C . PHE A 1 74 ? 14.862 -5.403 -20.844 1.00 93.75 74 PHE A C 1
ATOM 558 O O . PHE A 1 74 ? 15.539 -5.425 -21.871 1.00 93.75 74 PHE A O 1
ATOM 565 N N . CYS A 1 75 ? 13.876 -4.524 -20.666 1.00 94.12 75 CYS A N 1
ATOM 566 C CA . CYS A 1 75 ? 13.571 -3.514 -21.673 1.00 94.12 75 CYS A CA 1
ATOM 567 C C . CYS A 1 75 ? 14.817 -2.681 -21.984 1.00 94.12 75 CYS A C 1
ATOM 569 O O . CYS A 1 75 ? 15.554 -2.260 -21.081 1.00 94.12 75 CYS A O 1
ATOM 571 N N . ALA A 1 76 ? 15.045 -2.479 -23.278 1.00 92.75 76 ALA A N 1
ATOM 572 C CA . ALA A 1 76 ? 16.103 -1.628 -23.785 1.00 92.75 76 ALA A CA 1
ATOM 573 C C . ALA A 1 76 ? 15.902 -0.183 -23.307 1.00 92.75 76 ALA A C 1
ATOM 575 O O . ALA A 1 76 ? 14.812 0.231 -22.896 1.00 92.75 76 ALA A O 1
ATOM 576 N N . GLN A 1 77 ? 16.965 0.614 -23.364 1.00 88.81 77 GLN A N 1
ATOM 577 C CA . GLN A 1 77 ? 16.899 2.012 -22.950 1.00 88.81 77 GLN A CA 1
ATOM 578 C C . GLN A 1 77 ? 15.832 2.785 -23.748 1.00 88.81 77 GLN A C 1
ATOM 580 O O . GLN A 1 77 ? 15.784 2.709 -24.972 1.00 88.81 77 GLN A O 1
ATOM 585 N N . GLY A 1 78 ? 14.986 3.549 -23.048 1.00 85.81 78 GLY A N 1
ATOM 586 C CA . GLY A 1 78 ? 13.885 4.313 -23.655 1.00 85.81 78 GLY A CA 1
ATOM 587 C C . GLY A 1 78 ? 12.590 3.519 -23.864 1.00 85.81 78 GLY A C 1
ATOM 588 O O . GLY A 1 78 ? 11.586 4.110 -24.255 1.00 85.81 78 GLY A O 1
ATOM 589 N N . PHE A 1 79 ? 12.592 2.219 -23.557 1.00 91.94 79 PHE A N 1
ATOM 590 C CA . PHE A 1 79 ? 11.403 1.372 -23.539 1.00 91.94 79 PHE A CA 1
ATOM 591 C C . PHE A 1 79 ? 10.975 1.062 -22.105 1.00 91.94 79 PHE A C 1
ATOM 593 O O . PHE A 1 79 ? 11.788 0.993 -21.180 1.00 91.94 79 PHE A O 1
ATOM 600 N N . PHE A 1 80 ? 9.674 0.867 -21.940 1.00 91.50 80 PHE A N 1
ATOM 601 C CA . PHE A 1 80 ? 9.005 0.680 -20.665 1.00 91.50 80 PHE A CA 1
ATOM 602 C C . PHE A 1 80 ? 8.262 -0.647 -20.702 1.00 91.50 80 PHE A C 1
ATOM 604 O O . PHE A 1 80 ? 7.585 -0.964 -21.683 1.00 91.50 80 PHE A O 1
ATOM 611 N N . ARG A 1 81 ? 8.376 -1.428 -19.628 1.00 92.06 81 ARG A N 1
ATOM 612 C CA . ARG A 1 81 ? 7.649 -2.684 -19.508 1.00 92.06 81 ARG A CA 1
ATOM 613 C C . ARG A 1 81 ? 6.174 -2.389 -19.277 1.00 92.06 81 ARG A C 1
ATOM 615 O O . ARG A 1 81 ? 5.788 -1.828 -18.246 1.00 92.06 81 ARG A O 1
ATOM 622 N N . HIS A 1 82 ? 5.368 -2.777 -20.249 1.00 89.75 82 HIS A N 1
ATOM 623 C CA . HIS A 1 82 ? 3.921 -2.750 -20.193 1.00 89.75 82 HIS A CA 1
ATOM 624 C C . HIS A 1 82 ? 3.402 -3.889 -19.286 1.00 89.75 82 HIS A C 1
ATOM 626 O O . HIS A 1 82 ? 4.072 -4.918 -19.146 1.00 89.75 82 HIS A O 1
ATOM 632 N N . PRO A 1 83 ? 2.223 -3.752 -18.646 1.00 84.94 83 PRO A N 1
ATOM 633 C CA . PRO A 1 83 ? 1.653 -4.802 -17.794 1.00 84.94 83 PRO A CA 1
ATOM 634 C C . PRO A 1 83 ? 1.428 -6.165 -18.468 1.00 84.94 83 PRO A C 1
ATOM 636 O O . PRO A 1 83 ? 1.373 -7.175 -17.771 1.00 84.94 83 PRO A O 1
ATOM 639 N N . ASP A 1 84 ? 1.320 -6.217 -19.798 1.00 87.88 84 ASP A N 1
ATOM 640 C CA . ASP A 1 84 ? 1.230 -7.473 -20.563 1.00 87.88 84 ASP A CA 1
ATOM 641 C C . ASP A 1 84 ? 2.586 -8.179 -20.765 1.00 87.88 84 ASP A C 1
ATOM 643 O O . ASP A 1 84 ? 2.636 -9.270 -21.331 1.00 87.88 84 ASP A O 1
ATOM 647 N N . GLY A 1 85 ? 3.679 -7.573 -20.291 1.00 88.06 85 GLY A N 1
ATOM 648 C CA . GLY A 1 85 ? 5.037 -8.094 -20.389 1.00 88.06 85 GLY A CA 1
ATOM 649 C C . GLY A 1 85 ? 5.841 -7.574 -21.580 1.00 88.06 85 GLY A C 1
ATOM 650 O O . GLY A 1 85 ? 7.035 -7.858 -21.631 1.00 88.06 85 GLY A O 1
ATOM 651 N N . THR A 1 86 ? 5.251 -6.801 -22.495 1.00 93.44 86 THR A N 1
ATOM 652 C CA . THR A 1 86 ? 5.958 -6.245 -23.663 1.00 93.44 86 THR A CA 1
ATOM 653 C C . THR A 1 86 ? 6.741 -4.972 -23.327 1.00 93.44 86 THR A C 1
ATOM 655 O O . THR A 1 86 ? 6.410 -4.256 -22.383 1.00 93.44 86 THR A O 1
ATOM 658 N N . CYS A 1 87 ? 7.795 -4.677 -24.091 1.00 94.50 87 CYS A N 1
ATOM 659 C CA . CYS A 1 87 ? 8.553 -3.431 -23.970 1.00 94.50 87 CYS A CA 1
ATOM 660 C C . CYS A 1 87 ? 8.105 -2.451 -25.055 1.00 94.50 87 CYS A C 1
ATOM 662 O O . CYS A 1 87 ? 8.296 -2.694 -26.247 1.00 94.50 87 CYS A O 1
ATOM 664 N N . VAL A 1 88 ? 7.507 -1.340 -24.634 1.00 93.38 88 VAL A N 1
ATOM 665 C CA . VAL A 1 88 ? 6.897 -0.344 -25.522 1.00 93.38 88 VAL A CA 1
ATOM 666 C C . VAL A 1 88 ? 7.487 1.044 -25.261 1.00 93.38 88 VAL A C 1
ATOM 668 O O . VAL A 1 88 ? 7.978 1.306 -24.160 1.00 93.38 88 VAL A O 1
ATOM 671 N N . PRO A 1 89 ? 7.500 1.950 -26.251 1.00 92.19 89 PRO A N 1
ATOM 672 C CA . PRO A 1 89 ? 7.884 3.335 -26.013 1.00 92.19 89 PRO A CA 1
ATOM 673 C C . PRO A 1 89 ? 6.848 4.033 -25.115 1.00 92.19 89 PRO A C 1
ATOM 675 O O . PRO A 1 89 ? 5.684 3.629 -25.060 1.00 92.19 89 PRO A O 1
ATOM 678 N N . GLN A 1 90 ? 7.267 5.091 -24.416 1.00 85.56 90 GLN A N 1
ATOM 679 C CA . GLN A 1 90 ? 6.461 5.786 -23.400 1.00 85.56 90 GLN A CA 1
ATOM 680 C C . GLN A 1 90 ? 5.068 6.201 -23.901 1.00 85.56 90 GLN A C 1
ATOM 682 O O . GLN A 1 90 ? 4.098 6.199 -23.146 1.00 85.56 90 GLN A O 1
ATOM 687 N N . GLU A 1 91 ? 4.938 6.551 -25.179 1.00 85.75 91 GLU A N 1
ATOM 688 C CA . GLU A 1 91 ? 3.684 7.006 -25.781 1.00 85.75 91 GLU A CA 1
ATOM 689 C C . GLU A 1 91 ? 2.619 5.906 -25.861 1.00 85.75 91 GLU A C 1
ATOM 691 O O . GLU A 1 91 ? 1.431 6.225 -25.952 1.00 85.75 91 GLU A O 1
ATOM 696 N N . GLN A 1 92 ? 3.050 4.642 -25.839 1.00 88.25 92 GLN A N 1
ATOM 697 C CA . GLN A 1 92 ? 2.210 3.443 -25.857 1.00 88.25 92 GLN A CA 1
ATOM 698 C C . GLN A 1 92 ? 1.930 2.905 -24.449 1.00 88.25 92 GLN A C 1
ATOM 700 O O . GLN A 1 92 ? 1.180 1.941 -24.303 1.00 88.25 92 GLN A O 1
ATOM 705 N N . CYS A 1 93 ? 2.496 3.519 -23.408 1.00 85.69 93 CYS A N 1
ATOM 706 C CA . CYS A 1 93 ? 2.088 3.210 -22.048 1.00 85.69 93 CYS A CA 1
ATOM 707 C C . CYS A 1 93 ? 0.641 3.672 -21.799 1.00 85.69 93 CYS A C 1
ATOM 709 O O . CYS A 1 93 ? 0.219 4.697 -22.352 1.00 85.69 93 CYS A O 1
ATOM 711 N N . PRO A 1 94 ? -0.119 2.966 -20.939 1.00 81.25 94 PRO A N 1
ATOM 712 C CA . PRO A 1 94 ? -1.449 3.392 -20.537 1.00 81.25 94 PRO A CA 1
ATOM 713 C C . PRO A 1 94 ? -1.367 4.796 -19.942 1.00 81.25 94 PRO A C 1
ATOM 715 O O . PRO A 1 94 ? -0.658 5.027 -18.964 1.00 81.25 94 PRO A O 1
ATOM 718 N N . LYS A 1 95 ? -2.069 5.745 -20.559 1.00 71.81 95 LYS A N 1
ATOM 719 C CA . LYS A 1 95 ? -2.191 7.107 -20.044 1.00 71.81 95 LYS A CA 1
ATOM 720 C C . LYS A 1 95 ? -3.299 7.084 -19.005 1.00 71.81 95 LYS A C 1
ATOM 722 O O . LYS A 1 95 ? -4.447 6.877 -19.376 1.00 71.81 95 LYS A O 1
ATOM 727 N N . ASP A 1 96 ? -2.913 7.201 -17.737 1.00 68.25 96 ASP A N 1
ATOM 728 C CA . ASP A 1 96 ? -3.729 7.470 -16.544 1.00 68.25 96 ASP A CA 1
ATOM 729 C C . ASP A 1 96 ? -5.248 7.426 -16.781 1.00 68.25 96 ASP A C 1
ATOM 731 O O . ASP A 1 96 ? -5.920 8.441 -16.962 1.00 68.25 96 ASP A O 1
ATOM 735 N N . GLY A 1 97 ? -5.774 6.205 -16.813 1.00 55.69 97 GLY A N 1
ATOM 736 C CA . GLY A 1 97 ? -7.184 5.915 -17.060 1.00 55.69 97 GLY A CA 1
ATOM 737 C C . GLY A 1 97 ? -7.502 4.433 -16.886 1.00 55.69 97 GLY A C 1
ATOM 738 O O . GLY A 1 97 ? -8.534 4.103 -16.315 1.00 55.69 97 GLY A O 1
ATOM 739 N N . ASP A 1 98 ? -6.559 3.561 -17.263 1.00 58.47 98 ASP A N 1
ATOM 740 C CA . ASP A 1 98 ? -6.715 2.097 -17.179 1.00 58.47 98 ASP A CA 1
ATOM 741 C C . ASP A 1 98 ? -5.648 1.399 -16.312 1.00 58.47 98 ASP A C 1
ATOM 743 O O . ASP A 1 98 ? -5.736 0.203 -16.036 1.00 58.47 98 ASP A O 1
ATOM 747 N N . ALA A 1 99 ? -4.653 2.141 -15.821 1.00 54.84 99 ALA A N 1
ATOM 748 C CA . ALA A 1 99 ? -3.877 1.727 -14.661 1.00 54.84 99 ALA A CA 1
ATOM 749 C C . ALA A 1 99 ? -4.646 2.190 -13.422 1.00 54.84 99 ALA A C 1
ATOM 751 O O . ALA A 1 99 ? -5.073 3.342 -13.365 1.00 54.84 99 ALA A O 1
ATOM 752 N N . VAL A 1 100 ? -4.828 1.321 -12.427 1.00 53.22 100 VAL A N 1
ATOM 753 C CA . VAL A 1 100 ? -5.244 1.729 -11.078 1.00 53.22 100 VAL A CA 1
ATOM 754 C C . VAL A 1 100 ? -4.215 2.723 -10.537 1.00 53.22 100 VAL A C 1
ATOM 756 O O . VAL A 1 100 ? -3.253 2.354 -9.867 1.00 53.22 100 VAL A O 1
ATOM 759 N N . VAL A 1 101 ? -4.391 4.001 -10.869 1.00 53.72 101 VAL A N 1
ATOM 760 C CA . VAL A 1 101 ? -3.691 5.105 -10.234 1.00 53.72 101 VAL A CA 1
ATOM 761 C C . VAL A 1 101 ? -4.171 5.061 -8.795 1.00 53.72 101 VAL A C 1
ATOM 763 O O . VAL A 1 101 ? -5.280 5.497 -8.481 1.00 53.72 101 VAL A O 1
ATOM 766 N N . PHE A 1 102 ? -3.364 4.463 -7.920 1.00 55.34 102 PHE A N 1
ATOM 767 C CA . PHE A 1 102 ? -3.502 4.646 -6.486 1.00 55.34 102 PHE A CA 1
ATOM 768 C C . PHE A 1 102 ? -3.278 6.136 -6.229 1.00 55.34 102 PHE A C 1
ATOM 770 O O . PHE A 1 102 ? -2.153 6.575 -5.998 1.00 55.34 102 PHE A O 1
ATOM 777 N N . LYS A 1 103 ? -4.345 6.934 -6.349 1.00 62.94 103 LYS A N 1
ATOM 778 C CA . LYS A 1 103 ? -4.342 8.330 -5.929 1.00 62.94 103 LYS A CA 1
ATOM 779 C C . LYS A 1 103 ? -3.936 8.326 -4.463 1.00 62.94 103 LYS A C 1
ATOM 781 O O . LYS A 1 103 ? -4.629 7.750 -3.624 1.00 62.94 103 LYS A O 1
ATOM 786 N N . PHE A 1 104 ? -2.766 8.888 -4.191 1.00 69.25 104 PHE A N 1
ATOM 787 C CA . PHE A 1 104 ? -2.239 9.023 -2.849 1.00 69.25 104 PHE A CA 1
ATOM 788 C C . PHE 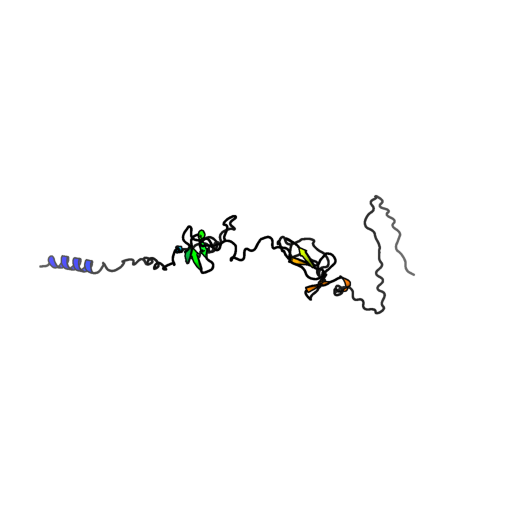A 1 104 ? -2.230 10.511 -2.483 1.00 69.25 104 PHE A C 1
ATOM 790 O O . PHE A 1 104 ? -1.676 11.306 -3.246 1.00 69.25 104 PHE A O 1
ATOM 797 N N . PRO A 1 105 ? -2.822 10.907 -1.344 1.00 78.69 105 PRO A N 1
ATOM 798 C CA . PRO A 1 105 ? -3.469 10.063 -0.333 1.00 78.69 105 PR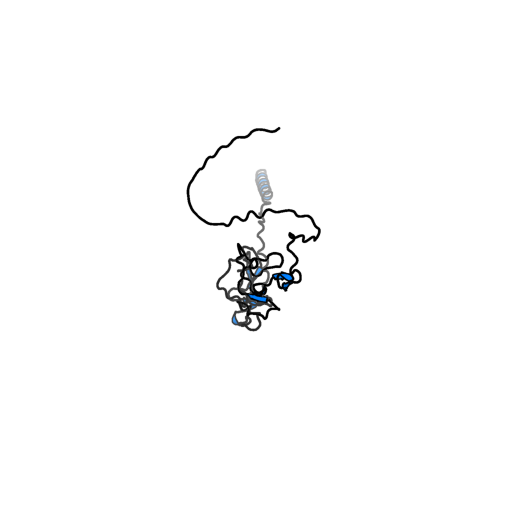O A CA 1
ATOM 799 C C . PRO A 1 105 ? -4.824 9.485 -0.797 1.00 78.69 105 PRO A C 1
ATOM 801 O O . PRO A 1 105 ? -5.464 10.062 -1.677 1.00 78.69 105 PRO A O 1
ATOM 804 N N . PRO A 1 106 ? -5.265 8.347 -0.224 1.00 83.75 106 PRO A N 1
ATOM 805 C CA . PRO A 1 106 ? -6.572 7.774 -0.528 1.00 83.75 106 PRO A CA 1
ATOM 806 C C . PRO A 1 106 ? -7.694 8.750 -0.160 1.00 83.75 106 PRO A C 1
ATOM 808 O O . PRO A 1 106 ? -7.651 9.393 0.889 1.00 83.75 106 PRO A O 1
ATOM 811 N N . GLU A 1 107 ? -8.715 8.827 -1.011 1.00 87.94 107 GLU A N 1
ATOM 812 C CA . GLU A 1 107 ? -9.900 9.644 -0.747 1.00 87.94 107 GLU A CA 1
ATOM 813 C C . GLU A 1 107 ? -10.662 9.097 0.483 1.00 87.94 107 GLU A C 1
ATOM 815 O O . GLU A 1 107 ? -10.824 7.871 0.592 1.00 87.94 107 GLU A O 1
ATOM 820 N N . PRO A 1 108 ? -11.138 9.961 1.406 1.00 92.31 108 PRO A N 1
ATOM 821 C CA . PRO A 1 108 ? -11.881 9.535 2.588 1.00 92.31 108 PRO A CA 1
ATOM 822 C C . PRO A 1 108 ? -13.089 8.660 2.255 1.00 92.31 108 PRO A C 1
ATOM 824 O O . PRO A 1 108 ? -13.898 9.001 1.394 1.00 92.31 108 PRO A O 1
ATOM 827 N N . GLN A 1 109 ? -13.224 7.542 2.969 1.00 90.56 109 GLN A N 1
ATOM 828 C CA . GLN A 1 109 ? -14.325 6.597 2.785 1.00 90.56 109 GLN A CA 1
ATOM 829 C C . GLN A 1 109 ? -15.367 6.726 3.904 1.00 90.56 109 GLN A C 1
ATOM 831 O O . GLN A 1 109 ? -15.014 7.073 5.036 1.00 90.56 109 GLN A O 1
ATOM 836 N N . PRO A 1 110 ? -16.651 6.431 3.624 1.00 95.88 110 PRO A N 1
ATOM 837 C CA . PRO A 1 110 ? -17.671 6.376 4.661 1.00 95.88 110 PRO A CA 1
ATOM 838 C C . PRO A 1 110 ? -17.347 5.257 5.661 1.00 95.88 110 PRO A C 1
ATOM 840 O O . PRO A 1 110 ? -17.153 4.105 5.276 1.00 95.88 110 PRO A O 1
ATOM 843 N N . CYS A 1 111 ? -17.298 5.606 6.946 1.00 96.88 111 CYS A N 1
ATOM 844 C CA . CYS A 1 111 ? -16.991 4.670 8.024 1.00 96.88 111 CYS A CA 1
ATOM 845 C C . CYS A 1 111 ? -18.250 4.089 8.673 1.00 96.88 111 CYS A C 1
ATOM 847 O O . CYS A 1 111 ? -19.349 4.638 8.549 1.00 96.88 111 CYS A O 1
ATOM 849 N N . ALA A 1 112 ? -18.080 2.964 9.372 1.00 96.00 112 ALA A N 1
ATOM 850 C CA . ALA A 1 112 ? -19.164 2.331 10.107 1.00 96.00 112 ALA A CA 1
ATOM 851 C C . ALA A 1 112 ? -19.594 3.169 11.327 1.00 96.00 112 ALA A C 1
ATOM 853 O O . ALA A 1 112 ? -19.016 4.205 11.662 1.00 96.00 112 ALA A O 1
ATOM 854 N N . THR A 1 113 ? -20.639 2.715 12.017 1.00 97.12 113 THR A N 1
ATOM 855 C CA . THR A 1 113 ? -21.126 3.372 13.232 1.00 97.12 113 THR A CA 1
ATOM 856 C C . THR A 1 113 ? -20.012 3.494 14.277 1.00 97.12 113 THR A C 1
ATOM 858 O O . THR A 1 113 ? -19.352 2.510 14.606 1.00 97.12 113 THR A O 1
ATOM 861 N N . ASN A 1 114 ? -19.849 4.702 14.826 1.00 97.31 114 ASN A N 1
ATOM 862 C CA . ASN A 1 114 ? -18.825 5.062 15.817 1.00 97.31 114 ASN A CA 1
ATOM 863 C C . ASN A 1 114 ? -17.371 4.954 15.325 1.00 97.31 114 ASN A C 1
ATOM 865 O O . ASN A 1 114 ? -16.440 4.900 16.132 1.00 97.31 114 ASN A O 1
ATOM 869 N N . GLU A 1 115 ? -17.170 4.954 14.011 1.00 97.94 115 GLU A N 1
ATOM 870 C CA . GLU A 1 115 ? -15.860 5.060 13.384 1.00 97.94 115 GLU A CA 1
ATOM 871 C C . GLU A 1 115 ? -15.695 6.410 12.682 1.00 97.94 115 GLU A C 1
ATOM 873 O O . GLU A 1 115 ? -16.656 7.021 12.213 1.00 97.94 115 GLU A O 1
ATOM 878 N N . VAL A 1 116 ? -14.451 6.871 12.599 1.00 97.38 116 VAL A N 1
ATOM 879 C CA . VAL A 1 116 ? -14.048 8.074 11.872 1.00 97.38 116 VAL A CA 1
ATOM 880 C C . VAL A 1 116 ? -12.887 7.744 10.948 1.00 97.38 116 VAL A C 1
ATOM 882 O O . VAL A 1 116 ? -11.999 6.961 11.298 1.00 97.38 116 VAL A O 1
ATOM 885 N N . TRP A 1 117 ? -12.891 8.357 9.768 1.00 97.00 117 TRP A N 1
ATOM 886 C CA . TRP A 1 117 ? -11.761 8.282 8.858 1.00 97.00 117 TRP A CA 1
ATOM 887 C C . TRP A 1 117 ? -10.587 9.044 9.468 1.00 97.00 117 TRP A C 1
ATOM 889 O O . TRP A 1 117 ? -10.718 10.223 9.805 1.00 97.00 117 TRP A O 1
ATOM 899 N N . LYS A 1 118 ? -9.448 8.372 9.634 1.00 95.19 118 LYS A N 1
ATOM 900 C CA . LYS A 1 118 ? -8.198 8.992 10.076 1.00 95.19 118 LYS A CA 1
ATOM 901 C C . LYS A 1 118 ? -7.151 8.863 8.985 1.00 95.19 118 LYS A C 1
ATOM 903 O O . LYS A 1 118 ? -7.059 7.846 8.294 1.00 95.19 118 LYS A O 1
ATOM 908 N N . GLU A 1 119 ? -6.345 9.906 8.870 1.00 94.69 119 GLU A N 1
ATOM 909 C CA . GLU A 1 119 ? -5.296 10.032 7.869 1.00 94.69 119 GLU A CA 1
ATOM 910 C C . GLU A 1 119 ? -3.930 9.958 8.537 1.00 94.69 119 GLU A C 1
ATOM 912 O O . GLU A 1 119 ? -3.689 10.631 9.537 1.00 94.69 119 GLU A O 1
ATOM 917 N N . CYS A 1 120 ? -3.036 9.150 7.967 1.00 92.06 120 CYS A N 1
ATOM 918 C CA . CYS A 1 120 ? -1.646 9.030 8.397 1.00 92.06 120 CYS A CA 1
ATOM 919 C C . CYS A 1 120 ? -1.448 8.856 9.916 1.00 92.06 120 CYS A C 1
ATOM 921 O O . CYS A 1 120 ? -0.639 9.540 10.542 1.00 92.06 120 CYS A O 1
ATOM 923 N N . VAL A 1 121 ? -2.191 7.931 10.523 1.00 93.12 121 VAL A N 1
ATOM 924 C CA . VAL A 1 121 ? -2.079 7.627 11.956 1.00 93.12 121 VAL A CA 1
ATOM 925 C C . VAL A 1 121 ? -1.227 6.385 12.201 1.00 93.12 121 VAL A C 1
ATOM 927 O O . VAL A 1 121 ? -1.323 5.406 11.462 1.00 93.12 121 VAL A O 1
ATOM 930 N N . GLY A 1 122 ? -0.433 6.411 13.274 1.00 93.50 122 GLY A N 1
ATOM 931 C CA . GLY A 1 122 ? 0.330 5.254 13.747 1.00 93.50 122 GLY A CA 1
ATOM 932 C C . GLY A 1 122 ? -0.589 4.104 14.138 1.00 93.50 122 GLY A C 1
ATOM 933 O O . GLY A 1 122 ? -1.471 4.290 14.983 1.00 93.50 122 GLY A O 1
ATOM 934 N N . SER A 1 123 ? -0.380 2.903 13.591 1.00 90.56 123 SER A N 1
ATOM 935 C CA . SER A 1 123 ? -1.256 1.747 13.859 1.00 90.56 123 SER A CA 1
ATOM 936 C C . SER A 1 123 ? -1.397 1.416 15.346 1.00 90.56 123 SER A C 1
ATOM 938 O O . SER A 1 123 ? -2.462 0.976 15.776 1.00 90.56 123 SER A O 1
ATOM 940 N N . SER A 1 124 ? -0.374 1.676 16.166 1.00 92.81 124 SER A N 1
ATOM 941 C CA . SER A 1 124 ? -0.412 1.402 17.610 1.00 92.81 124 SER A CA 1
ATOM 942 C C . SER A 1 124 ? -1.216 2.414 18.443 1.00 92.81 124 SER A C 1
ATOM 944 O O . SER A 1 124 ? -1.396 2.211 19.651 1.00 92.81 124 SER A O 1
ATOM 946 N N . CYS A 1 125 ? -1.631 3.522 17.828 1.00 93.19 125 CYS A N 1
ATOM 947 C CA . CYS A 1 125 ? -2.312 4.651 18.463 1.00 93.19 125 CYS A CA 1
ATOM 948 C C . CYS A 1 125 ? -3.529 5.153 17.676 1.00 93.19 125 CYS A C 1
ATOM 950 O O . CYS A 1 125 ? -4.130 6.153 18.061 1.00 93.19 125 CYS A O 1
ATOM 952 N N . ALA A 1 126 ? -3.889 4.485 16.582 1.00 94.88 126 ALA A N 1
ATOM 953 C CA . ALA A 1 126 ? -4.981 4.912 15.722 1.00 94.88 126 ALA A CA 1
ATOM 954 C C . ALA A 1 126 ? -6.346 4.845 16.431 1.00 94.88 126 ALA A C 1
ATOM 956 O O . ALA A 1 126 ? -7.230 5.651 16.147 1.00 94.88 126 ALA A O 1
ATOM 957 N N . GLU A 1 127 ? -6.510 3.930 17.389 1.00 96.31 127 GLU A N 1
ATOM 958 C CA . GLU A 1 127 ? -7.724 3.757 18.187 1.00 96.31 127 GLU A CA 1
ATOM 959 C C . GLU A 1 127 ? -7.450 3.042 19.515 1.00 96.31 127 GLU A C 1
ATOM 961 O O . GLU A 1 127 ? -6.404 2.417 19.716 1.00 96.31 127 GLU A O 1
ATOM 966 N N . THR A 1 128 ? -8.412 3.120 20.429 1.00 95.50 128 THR A N 1
ATOM 967 C CA . THR A 1 128 ? -8.441 2.320 21.653 1.00 95.50 128 THR A CA 1
ATOM 968 C C . THR A 1 128 ? -9.190 1.008 21.413 1.00 95.50 128 THR A C 1
ATOM 970 O O . THR A 1 128 ? -10.032 0.863 20.525 1.00 95.50 128 THR A O 1
ATOM 973 N N . THR A 1 129 ? -8.900 0.014 22.244 1.00 95.44 129 THR A N 1
ATOM 974 C CA . THR A 1 129 ? -9.597 -1.278 22.233 1.00 95.44 129 THR A CA 1
ATOM 975 C C . THR A 1 129 ? -10.166 -1.557 23.614 1.00 95.44 129 THR A C 1
ATOM 977 O O . THR A 1 129 ? -9.699 -0.997 24.607 1.00 95.44 129 THR A O 1
ATOM 980 N N . CYS A 1 130 ? -11.115 -2.488 23.729 1.00 95.00 130 CYS A N 1
ATOM 981 C CA . CYS A 1 130 ? -11.623 -2.890 25.045 1.00 95.00 130 CYS A CA 1
ATOM 982 C C . CYS A 1 130 ? -10.521 -3.418 25.988 1.00 95.00 130 CYS A C 1
ATOM 984 O O . CYS A 1 130 ? -10.704 -3.400 27.204 1.00 95.00 130 CYS A O 1
ATOM 986 N N . LYS A 1 131 ? -9.386 -3.880 25.435 1.00 92.06 131 LYS A N 1
ATOM 987 C CA . LYS A 1 131 ? -8.202 -4.338 26.184 1.00 92.06 131 LYS A CA 1
ATOM 988 C C . LYS A 1 131 ? -7.205 -3.214 26.493 1.00 92.06 131 LYS A C 1
ATOM 990 O O . LYS A 1 131 ? -6.464 -3.322 27.461 1.00 92.06 131 LYS A O 1
ATOM 995 N N . LYS A 1 132 ? -7.147 -2.175 25.654 1.00 91.50 132 LYS A N 1
ATOM 996 C CA . LYS A 1 132 ? -6.246 -1.021 25.782 1.00 91.50 132 LYS A CA 1
ATOM 997 C C . LYS A 1 132 ? -7.071 0.254 25.654 1.00 91.50 132 LYS A C 1
ATOM 999 O O . LYS A 1 132 ? -7.298 0.755 24.552 1.00 91.50 132 LYS A O 1
ATOM 1004 N N . ARG A 1 133 ? -7.524 0.760 26.800 1.00 91.62 133 ARG A N 1
ATOM 1005 C CA . ARG A 1 133 ? -8.474 1.878 26.893 1.00 91.62 133 ARG A CA 1
ATOM 1006 C C . ARG A 1 133 ? -7.829 3.266 26.777 1.00 91.62 133 ARG A C 1
ATOM 1008 O O . ARG A 1 133 ? -8.527 4.269 26.872 1.00 91.62 133 ARG A O 1
ATOM 1015 N N . THR A 1 134 ? -6.515 3.332 26.577 1.00 91.31 134 THR A N 1
ATOM 1016 C CA . THR A 1 134 ? -5.740 4.575 26.477 1.00 91.31 134 THR A CA 1
ATOM 1017 C C . THR A 1 134 ? -4.746 4.513 25.317 1.00 91.31 134 THR A C 1
ATOM 1019 O O . THR A 1 134 ? -4.228 3.448 24.979 1.00 91.31 134 THR A O 1
ATOM 1022 N N . ILE A 1 135 ? -4.473 5.663 24.699 1.00 92.88 135 ILE A N 1
ATOM 1023 C CA . ILE A 1 135 ? -3.465 5.819 23.640 1.00 92.88 135 ILE A CA 1
ATOM 1024 C C . ILE A 1 135 ? -2.095 6.144 24.262 1.00 92.88 135 ILE A C 1
ATOM 1026 O O . ILE A 1 135 ? -2.025 6.783 25.309 1.00 92.88 135 ILE A O 1
ATOM 1030 N N . GLY A 1 136 ? -1.001 5.720 23.615 1.00 87.88 136 GLY A N 1
ATOM 1031 C CA . GLY A 1 136 ? 0.373 6.043 24.028 1.00 87.88 136 GLY A CA 1
ATOM 1032 C C . GLY A 1 136 ? 1.053 4.986 24.919 1.00 87.88 136 GLY A C 1
ATOM 1033 O O . GLY A 1 136 ? 0.594 3.836 24.963 1.00 87.88 136 GLY A O 1
ATOM 1034 N N . PRO A 1 137 ? 2.180 5.337 25.582 1.00 83.56 137 PRO A N 1
ATOM 1035 C CA . PRO A 1 137 ? 2.866 6.642 25.540 1.00 83.56 137 PRO A CA 1
ATOM 1036 C C . PRO A 1 137 ? 3.646 6.892 24.238 1.00 83.56 137 PRO A C 1
ATOM 1038 O O . PRO A 1 137 ? 3.920 8.037 23.903 1.00 83.56 137 PRO A O 1
ATOM 1041 N N . GLY A 1 138 ? 3.990 5.830 23.507 1.00 88.81 138 GLY A N 1
ATOM 1042 C CA . GLY A 1 138 ? 4.657 5.896 22.210 1.0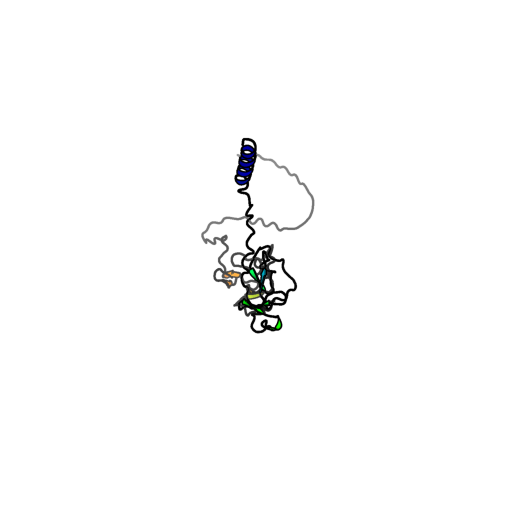0 88.81 138 GLY A CA 1
ATOM 1043 C C . GLY A 1 138 ? 3.768 5.331 21.113 1.00 88.81 138 GLY A C 1
ATOM 1044 O O . GLY A 1 138 ? 3.036 4.361 21.335 1.00 88.81 138 GLY A O 1
ATOM 1045 N N . CYS A 1 139 ? 3.845 5.944 19.940 1.00 94.06 139 CYS A N 1
ATOM 1046 C CA . CYS A 1 139 ? 3.136 5.510 18.750 1.00 94.06 139 CYS A CA 1
ATOM 1047 C C . CYS A 1 139 ? 4.135 5.042 17.701 1.00 94.06 139 CYS A C 1
ATOM 1049 O O . CYS A 1 139 ? 5.235 5.584 17.596 1.00 94.06 139 CYS A O 1
ATOM 1051 N N . THR A 1 140 ? 3.758 4.030 16.934 1.00 92.62 140 THR A N 1
ATOM 1052 C CA . THR A 1 140 ? 4.477 3.662 15.721 1.00 92.62 140 THR A CA 1
ATOM 1053 C C . THR A 1 140 ? 4.378 4.804 14.705 1.00 92.62 140 THR A C 1
ATOM 1055 O O . THR A 1 140 ? 3.381 5.523 14.660 1.00 92.62 140 THR A O 1
ATOM 1058 N N . TYR A 1 141 ? 5.432 4.998 13.911 1.00 90.75 141 TYR A N 1
ATOM 1059 C CA . TYR A 1 141 ? 5.503 6.058 12.893 1.00 90.75 141 TYR A CA 1
ATOM 1060 C C . TYR A 1 141 ? 4.944 5.621 11.530 1.00 90.75 141 TYR A C 1
ATOM 1062 O O . TYR A 1 141 ? 5.152 6.298 10.526 1.00 90.75 141 TYR A O 1
ATOM 1070 N N . ASP A 1 142 ? 4.270 4.471 11.462 1.00 91.75 142 ASP A N 1
ATOM 1071 C CA . ASP A 1 142 ? 3.634 4.019 10.233 1.00 91.75 142 ASP A CA 1
ATOM 1072 C C . ASP A 1 142 ? 2.424 4.899 9.899 1.00 91.75 142 ASP A C 1
ATOM 1074 O O . ASP A 1 142 ? 1.566 5.158 10.732 1.00 91.75 142 ASP A O 1
ATOM 1078 N N . CYS A 1 143 ? 2.357 5.365 8.658 1.00 90.38 143 CYS A N 1
ATOM 1079 C CA . CYS A 1 143 ? 1.300 6.243 8.174 1.00 90.38 143 CYS A CA 1
ATOM 1080 C C . CYS A 1 143 ? 0.138 5.392 7.642 1.00 90.38 143 CYS A C 1
ATOM 1082 O O . CYS A 1 143 ? 0.192 4.899 6.511 1.00 90.38 143 CYS A O 1
ATOM 1084 N N . ARG A 1 144 ? -0.897 5.157 8.458 1.00 93.44 144 ARG A N 1
ATOM 1085 C CA . ARG A 1 144 ? -2.072 4.359 8.063 1.00 93.44 144 ARG A CA 1
ATOM 1086 C C . ARG A 1 144 ? -3.284 5.254 7.831 1.00 93.44 144 ARG A C 1
ATOM 1088 O O . ARG A 1 144 ? -3.542 6.177 8.598 1.00 93.44 144 ARG A O 1
ATOM 1095 N N . TYR A 1 145 ? -4.024 4.950 6.772 1.00 93.75 145 TYR A N 1
ATOM 1096 C CA . TYR A 1 145 ? -5.285 5.594 6.414 1.00 93.75 145 TYR A CA 1
ATOM 1097 C C . TYR A 1 145 ? -6.406 4.577 6.591 1.00 93.75 145 TYR A C 1
ATOM 1099 O O . TYR A 1 145 ? -6.237 3.415 6.210 1.00 93.75 145 TYR A O 1
ATOM 1107 N N . GLY A 1 146 ? -7.533 4.988 7.163 1.00 95.75 146 GLY A N 1
ATOM 1108 C CA . GLY A 1 146 ? -8.665 4.085 7.339 1.00 95.75 146 GLY A CA 1
ATOM 1109 C C . GLY A 1 146 ? -9.686 4.557 8.360 1.00 95.75 146 GLY A C 1
ATOM 1110 O O . GLY A 1 146 ? -9.554 5.621 8.961 1.00 95.75 146 GLY A O 1
ATOM 1111 N N . CYS A 1 147 ? -10.704 3.726 8.559 1.00 97.75 147 CYS A N 1
ATOM 1112 C CA . CYS A 1 147 ? -11.718 3.916 9.585 1.00 97.75 147 CYS A CA 1
ATOM 1113 C C . CYS A 1 147 ? -11.243 3.340 10.920 1.00 97.75 147 CYS A C 1
ATOM 1115 O O . CYS A 1 147 ? -10.844 2.179 11.011 1.00 97.75 147 CYS A O 1
ATOM 1117 N N . TYR A 1 148 ? -11.302 4.166 11.957 1.00 97.50 148 TYR A N 1
ATOM 1118 C CA . TYR A 1 148 ? -10.870 3.839 13.311 1.00 97.50 148 TYR A CA 1
ATOM 1119 C C . TYR A 1 148 ? -11.930 4.282 14.310 1.00 97.50 148 TYR A C 1
ATOM 1121 O O . TYR A 1 148 ? -12.670 5.227 14.031 1.00 97.50 148 TYR A O 1
ATOM 1129 N N . CYS A 1 149 ? -11.995 3.653 15.484 1.00 98.00 149 CYS A N 1
ATOM 1130 C CA . CYS A 1 149 ? -12.955 4.063 16.503 1.00 98.00 149 CYS A CA 1
ATOM 1131 C C . CYS A 1 149 ? -12.797 5.550 16.842 1.00 98.00 149 CYS A C 1
ATOM 1133 O O . CYS A 1 149 ? -11.682 6.062 17.032 1.00 98.00 149 CYS A O 1
ATOM 1135 N N . ALA A 1 150 ? -13.938 6.236 16.892 1.00 96.81 150 ALA A N 1
ATOM 1136 C CA . ALA A 1 150 ? -14.028 7.609 17.353 1.00 96.81 150 ALA A CA 1
ATOM 1137 C C . ALA A 1 150 ? -13.605 7.713 18.827 1.00 96.81 150 ALA A C 1
ATOM 1139 O O . ALA A 1 150 ? -13.640 6.732 19.576 1.00 96.81 150 ALA A O 1
ATOM 1140 N N . ASP A 1 151 ? -13.221 8.911 19.256 1.00 94.31 151 ASP A N 1
ATOM 1141 C CA . ASP A 1 151 ? -12.809 9.136 20.639 1.00 94.31 151 ASP A CA 1
ATOM 1142 C C . ASP A 1 151 ? -13.947 8.791 21.615 1.00 94.31 151 ASP A C 1
ATOM 1144 O O . ASP A 1 151 ? -15.103 9.163 21.415 1.00 94.31 151 ASP A O 1
ATOM 1148 N N . GLY A 1 152 ? -13.619 8.045 22.67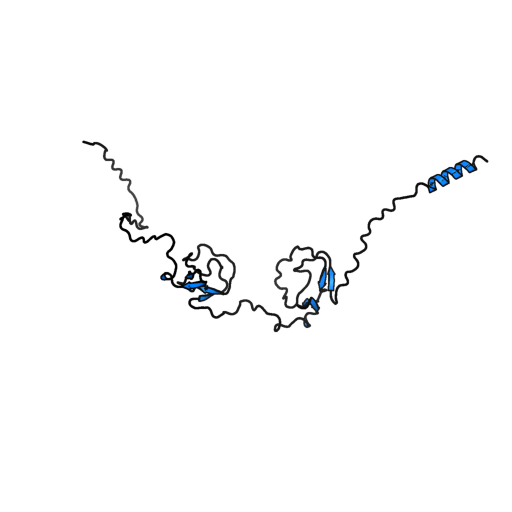3 1.00 93.81 152 GLY A N 1
ATOM 1149 C CA . GLY A 1 152 ? -14.599 7.526 23.637 1.00 93.81 152 GLY A CA 1
ATOM 1150 C C . GLY A 1 152 ? -15.240 6.184 23.255 1.00 93.81 152 GLY A C 1
ATOM 1151 O O . GLY A 1 152 ? -15.948 5.606 24.082 1.00 93.81 152 GLY A O 1
ATOM 1152 N N . PHE A 1 153 ? -14.952 5.653 22.063 1.00 97.31 153 PHE A N 1
ATOM 1153 C CA . PHE A 1 153 ? -15.325 4.299 21.650 1.00 97.31 153 PHE A CA 1
ATOM 1154 C C . PHE A 1 153 ? -14.122 3.364 21.646 1.00 97.31 153 PHE A C 1
ATOM 1156 O O . PHE A 1 153 ? -12.984 3.789 21.484 1.00 97.31 153 PHE A O 1
ATOM 1163 N N . TYR A 1 154 ? -14.386 2.073 21.814 1.00 97.12 154 TYR A N 1
ATOM 1164 C CA . TYR A 1 154 ? -13.377 1.039 21.989 1.00 97.12 154 TYR A CA 1
ATOM 1165 C C . TYR A 1 154 ? -13.678 -0.125 21.056 1.00 97.12 154 TYR A C 1
ATOM 1167 O O . TYR A 1 154 ? -14.794 -0.651 21.062 1.00 97.12 154 TYR A O 1
ATOM 1175 N N . ARG A 1 155 ? -12.684 -0.583 20.288 1.00 97.44 155 ARG A N 1
ATOM 1176 C CA . ARG A 1 155 ? -12.880 -1.765 19.441 1.00 97.44 155 ARG A CA 1
ATOM 1177 C C . ARG A 1 155 ? -13.004 -3.022 20.301 1.00 97.44 155 ARG A C 1
ATOM 1179 O O . ARG A 1 155 ? -12.112 -3.338 21.101 1.00 97.44 155 ARG A O 1
ATOM 1186 N N . ASN A 1 156 ? -14.111 -3.743 20.148 1.00 96.00 156 ASN A N 1
ATOM 1187 C CA . ASN A 1 156 ? -14.330 -5.033 20.798 1.00 96.00 156 ASN A CA 1
ATOM 1188 C C . ASN A 1 156 ? -13.751 -6.197 19.967 1.00 96.00 156 ASN A C 1
ATOM 1190 O O . ASN A 1 156 ? -13.226 -6.010 18.872 1.00 96.00 156 ASN A O 1
ATOM 1194 N N . ALA A 1 157 ? -13.843 -7.425 20.484 1.00 94.44 157 ALA A N 1
ATOM 1195 C CA . ALA A 1 157 ? -13.319 -8.613 19.801 1.00 94.44 157 ALA A CA 1
ATOM 1196 C C . ALA A 1 157 ? -14.074 -8.981 18.507 1.00 94.44 157 ALA A C 1
ATOM 1198 O O . ALA A 1 157 ? -13.526 -9.704 17.681 1.00 94.44 157 ALA A O 1
ATOM 1199 N N . ALA A 1 158 ? -15.303 -8.486 18.332 1.00 95.19 158 ALA A N 1
ATOM 1200 C CA . ALA A 1 158 ? -16.086 -8.652 17.109 1.00 95.19 158 ALA A CA 1
ATOM 1201 C C . ALA A 1 158 ? -15.746 -7.595 16.040 1.00 95.19 158 ALA A C 1
ATOM 1203 O O . ALA A 1 158 ? -16.292 -7.646 14.945 1.00 95.19 158 ALA A O 1
ATOM 1204 N N . GLY A 1 159 ? -14.862 -6.641 16.353 1.00 95.06 159 GLY A N 1
ATOM 1205 C CA . GLY A 1 159 ? -14.465 -5.572 15.442 1.00 95.06 159 GLY A CA 1
ATOM 1206 C C . GLY A 1 159 ? -15.363 -4.336 15.480 1.00 95.06 159 GLY A C 1
ATOM 1207 O O . GLY A 1 159 ? -15.112 -3.423 14.709 1.00 95.06 159 GLY A O 1
ATOM 1208 N N . ASN A 1 160 ? -16.345 -4.251 16.381 1.00 97.50 160 ASN A N 1
ATOM 1209 C CA . ASN A 1 160 ? -17.238 -3.091 16.484 1.00 97.50 160 ASN A CA 1
ATOM 1210 C C . ASN A 1 160 ? -16.695 -2.044 17.466 1.00 97.50 160 ASN A C 1
ATOM 1212 O O . ASN A 1 160 ? -16.158 -2.404 18.520 1.00 97.50 160 ASN A O 1
ATOM 1216 N N . CYS A 1 161 ? -16.893 -0.762 17.154 1.00 98.00 161 CYS A N 1
ATOM 1217 C CA . CYS A 1 161 ? -16.591 0.356 18.046 1.00 98.00 161 CYS A CA 1
ATOM 1218 C C . CYS A 1 161 ? -17.755 0.592 19.013 1.00 98.00 161 CYS A C 1
ATOM 1220 O O . CYS A 1 161 ? -18.829 1.067 18.634 1.00 98.00 161 CYS A O 1
ATOM 1222 N N . VAL A 1 162 ? -17.532 0.218 20.270 1.00 97.50 162 VAL A N 1
ATOM 1223 C CA . VAL A 1 162 ? -18.552 0.204 21.324 1.00 97.50 162 VAL A CA 1
ATOM 1224 C C . VAL A 1 162 ? -18.192 1.141 22.468 1.00 97.50 162 VAL A C 1
ATOM 1226 O O . VAL A 1 162 ? -17.042 1.557 22.612 1.00 97.50 162 VAL A O 1
ATOM 1229 N N . THR A 1 163 ? -19.177 1.482 23.290 1.00 96.69 163 THR A N 1
ATOM 1230 C CA . THR A 1 163 ? -18.956 2.244 24.520 1.00 96.69 163 THR A CA 1
ATOM 1231 C C . THR A 1 163 ? -18.304 1.376 25.597 1.00 96.69 163 THR A C 1
ATOM 1233 O O . THR A 1 163 ? -18.278 0.145 25.523 1.00 96.69 163 THR A O 1
ATOM 1236 N N . LEU A 1 164 ? -17.740 2.021 26.617 1.00 93.50 164 LEU A N 1
ATOM 1237 C CA . LEU A 1 164 ? -16.952 1.343 27.644 1.00 93.50 164 LEU A CA 1
ATOM 1238 C C . LEU A 1 164 ? -17.738 0.297 28.452 1.00 93.50 164 LEU A C 1
ATOM 1240 O O . LEU A 1 164 ? -17.180 -0.724 28.847 1.00 93.50 164 LEU A O 1
ATOM 1244 N N . ASP A 1 165 ? -19.022 0.547 28.694 1.00 93.50 165 ASP A N 1
ATOM 1245 C CA . ASP A 1 165 ? -19.954 -0.349 29.389 1.00 93.50 165 ASP A CA 1
ATOM 1246 C C . ASP A 1 165 ? -20.230 -1.646 28.615 1.00 93.50 165 ASP A C 1
ATOM 1248 O O . ASP A 1 165 ? -20.583 -2.659 29.214 1.00 93.50 165 ASP A O 1
ATOM 1252 N N . GLN A 1 166 ? -20.006 -1.639 27.301 1.00 93.81 166 GLN A N 1
ATOM 1253 C CA . GLN A 1 166 ? -20.143 -2.805 26.427 1.00 93.81 166 GLN A CA 1
ATOM 1254 C C . GLN A 1 166 ? -18.830 -3.591 26.287 1.00 93.81 166 GLN A C 1
ATOM 1256 O O . GLN A 1 166 ? -18.787 -4.635 25.629 1.00 93.81 166 GLN A O 1
ATOM 1261 N N . CYS A 1 167 ? -17.742 -3.111 26.894 1.00 93.94 167 CYS A N 1
ATOM 1262 C CA . CYS A 1 167 ? -16.504 -3.866 26.989 1.00 93.94 167 CYS A CA 1
ATOM 1263 C C . CYS A 1 167 ? -16.562 -4.867 28.153 1.00 93.94 167 CYS A C 1
ATOM 1265 O O . CYS A 1 167 ? -17.129 -4.568 29.205 1.00 93.94 167 CYS A O 1
ATOM 1267 N N . PRO A 1 168 ? -15.893 -6.029 28.033 1.00 88.88 168 PRO A N 1
ATOM 1268 C CA . PRO A 1 168 ? -15.699 -6.917 29.169 1.00 88.88 168 PRO A CA 1
ATOM 1269 C C . PRO A 1 168 ? -15.046 -6.175 30.347 1.00 88.88 168 PRO A C 1
ATOM 1271 O O . PRO A 1 168 ? -14.207 -5.290 30.116 1.00 88.88 168 PRO A O 1
ATOM 1274 N N . PRO A 1 169 ? -15.376 -6.540 31.600 1.00 83.00 169 PRO A N 1
ATOM 1275 C CA . PRO A 1 169 ? -14.671 -6.012 32.757 1.00 83.00 169 PRO A CA 1
ATOM 1276 C C . PRO A 1 169 ? -13.181 -6.321 32.607 1.00 83.00 169 PRO A C 1
ATOM 1278 O O . PRO A 1 169 ? -12.798 -7.412 32.168 1.00 83.00 169 PRO A O 1
ATOM 1281 N N . GLU A 1 170 ? -12.327 -5.353 32.938 1.00 75.88 170 GLU A N 1
ATOM 1282 C CA . GLU A 1 170 ? -10.893 -5.615 32.959 1.00 75.88 170 GLU A CA 1
ATOM 1283 C C . GLU A 1 170 ? -10.652 -6.734 33.972 1.00 75.88 170 GLU A C 1
ATOM 1285 O O . GLU A 1 170 ? -11.142 -6.665 35.103 1.00 75.88 170 GLU A O 1
ATOM 1290 N N . ARG A 1 171 ? -9.982 -7.814 33.547 1.00 66.38 171 ARG A N 1
ATOM 1291 C CA . ARG A 1 171 ? -9.670 -8.942 34.432 1.00 66.38 171 ARG A CA 1
ATOM 1292 C C . ARG A 1 171 ? -8.848 -8.394 35.599 1.00 66.38 171 ARG A C 1
ATOM 1294 O O . ARG A 1 171 ? -7.660 -8.137 35.448 1.00 66.38 171 ARG A O 1
ATOM 1301 N N . GLY A 1 172 ? -9.517 -8.155 36.722 1.00 58.84 172 GLY A N 1
ATOM 1302 C CA . GLY A 1 172 ? -8.969 -7.395 37.843 1.00 58.84 172 GLY A CA 1
ATOM 1303 C C . GLY A 1 172 ? -10.012 -6.878 38.834 1.00 58.84 172 GLY A C 1
ATOM 1304 O O . GLY A 1 172 ? -9.673 -6.679 39.995 1.00 58.84 172 GLY A O 1
ATOM 1305 N N . THR A 1 173 ? -11.284 -6.741 38.450 1.00 46.88 173 THR A N 1
ATOM 1306 C CA . THR A 1 173 ? -12.370 -6.521 39.420 1.00 46.88 173 THR A CA 1
ATOM 1307 C C . THR A 1 173 ? -13.305 -7.715 39.428 1.00 46.88 173 THR A C 1
ATOM 1309 O O . THR A 1 173 ? -14.336 -7.736 38.758 1.00 46.88 173 THR A O 1
ATOM 1312 N N . VAL A 1 174 ? -12.917 -8.729 40.194 1.00 46.50 174 VAL A N 1
ATOM 1313 C CA . VAL A 1 174 ? -13.862 -9.708 40.719 1.00 46.50 174 VAL A CA 1
ATOM 1314 C C . VAL A 1 174 ? -14.839 -8.932 41.605 1.00 46.50 174 VAL A C 1
ATOM 1316 O O . VAL A 1 174 ? -14.505 -8.545 42.722 1.00 46.50 174 VAL A O 1
ATOM 1319 N N . VAL A 1 175 ? -16.018 -8.621 41.075 1.00 53.06 175 VAL A N 1
ATOM 1320 C CA . VAL A 1 175 ? -17.189 -8.268 41.883 1.00 53.06 175 VAL A CA 1
ATOM 1321 C C . VAL A 1 175 ? -17.924 -9.563 42.201 1.00 53.06 175 VAL A C 1
ATOM 1323 O O . VAL A 1 175 ? -19.043 -9.787 41.754 1.00 53.06 175 VAL A O 1
ATOM 1326 N N . ASP A 1 176 ? -17.264 -10.434 42.963 1.00 45.91 176 ASP A N 1
ATOM 1327 C CA . ASP A 1 176 ? -17.985 -11.473 43.681 1.00 45.91 176 ASP A CA 1
ATOM 1328 C C . ASP A 1 176 ? -18.680 -10.762 44.838 1.00 45.91 176 ASP A C 1
ATOM 1330 O O . ASP A 1 176 ? -18.063 -10.327 45.813 1.00 45.91 176 ASP A O 1
ATOM 1334 N N . GLY A 1 177 ? -19.983 -10.561 44.672 1.00 55.53 177 GLY A N 1
ATOM 1335 C CA . GLY A 1 177 ? -20.869 -10.266 45.779 1.00 55.53 177 GLY A CA 1
ATOM 1336 C C . GLY A 1 177 ? -20.938 -11.482 46.693 1.00 55.53 177 GLY A C 1
ATOM 1337 O O . GLY A 1 177 ? -21.880 -12.257 46.601 1.00 55.53 177 GLY A O 1
ATOM 1338 N N . ASP A 1 178 ? -19.954 -11.637 47.574 1.00 53.12 178 ASP A N 1
ATOM 1339 C CA . ASP A 1 178 ? -20.135 -12.329 48.842 1.00 53.12 178 ASP A CA 1
ATOM 1340 C C . ASP A 1 178 ? -19.249 -11.694 49.921 1.00 53.12 178 ASP A C 1
ATOM 1342 O O . ASP A 1 178 ? -18.155 -11.172 49.699 1.00 53.12 178 ASP A O 1
ATOM 1346 N N . SER A 1 179 ? -19.808 -11.646 51.112 1.00 57.81 179 SER A N 1
ATOM 1347 C CA . SER A 1 179 ? -19.446 -10.773 52.207 1.00 57.81 179 SER A CA 1
ATOM 1348 C C . SER A 1 179 ? -18.150 -11.215 52.878 1.00 57.81 179 SER A C 1
ATOM 1350 O O . SER A 1 179 ? -18.175 -12.067 53.753 1.00 57.81 179 SER A O 1
ATOM 1352 N N . THR A 1 180 ? -17.025 -10.555 52.606 1.00 41.91 180 THR A N 1
ATOM 1353 C CA . THR A 1 180 ? -16.002 -10.332 53.643 1.00 41.91 180 THR A CA 1
ATOM 1354 C C . THR A 1 180 ? -15.265 -9.017 53.413 1.00 41.91 180 THR A C 1
ATOM 1356 O O . THR A 1 180 ? -14.624 -8.760 52.399 1.00 41.91 180 THR A O 1
ATOM 1359 N N . GLN A 1 181 ? -15.384 -8.141 54.403 1.00 47.53 181 GLN A N 1
ATOM 1360 C CA . GLN A 1 181 ? -14.751 -6.833 54.460 1.00 47.53 181 GLN A CA 1
ATOM 1361 C C . GLN A 1 181 ? -13.223 -6.970 54.557 1.00 47.53 181 GLN A C 1
ATOM 1363 O O . GLN A 1 181 ? -12.681 -7.038 55.660 1.00 47.53 181 GLN A O 1
ATOM 1368 N N . ILE A 1 182 ? -12.499 -6.914 53.437 1.00 53.56 182 ILE A N 1
ATOM 1369 C CA . ILE A 1 182 ? -11.093 -6.494 53.487 1.00 53.56 182 ILE A CA 1
ATOM 1370 C C . ILE A 1 182 ? -11.095 -4.969 53.574 1.00 53.56 182 ILE A C 1
ATOM 1372 O O . ILE A 1 182 ? -11.229 -4.251 52.583 1.00 53.56 182 ILE A O 1
ATOM 1376 N N . LYS A 1 183 ? -10.978 -4.460 54.804 1.00 48.25 183 LYS A N 1
ATOM 1377 C CA . LYS A 1 183 ? -10.726 -3.043 55.077 1.00 48.25 183 LYS A CA 1
ATOM 1378 C C . LYS A 1 183 ? -9.370 -2.647 54.485 1.00 48.25 183 LYS A C 1
ATOM 1380 O O . LYS A 1 183 ? -8.366 -2.619 55.194 1.00 48.25 183 LYS A O 1
ATOM 1385 N N . PHE A 1 184 ? -9.331 -2.260 53.215 1.00 47.50 184 PHE A N 1
ATOM 1386 C CA . PHE A 1 184 ? -8.241 -1.432 52.719 1.00 47.50 184 PHE A CA 1
ATOM 1387 C C . PHE A 1 184 ? -8.421 -0.041 53.321 1.00 47.50 184 PHE A C 1
ATOM 1389 O O . PHE A 1 184 ? -9.279 0.741 52.904 1.00 47.50 184 PHE A O 1
ATOM 1396 N N . ARG A 1 185 ? -7.636 0.260 54.362 1.00 45.31 185 ARG A N 1
ATOM 1397 C CA . ARG A 1 185 ? -7.490 1.628 54.860 1.00 45.31 185 ARG A CA 1
ATOM 1398 C C . ARG A 1 185 ? -7.050 2.493 53.678 1.00 45.31 185 ARG A C 1
ATOM 1400 O O . ARG A 1 185 ? -5.899 2.421 53.261 1.00 45.31 185 ARG A O 1
ATOM 1407 N N . ARG A 1 186 ? -7.947 3.324 53.140 1.00 50.12 186 ARG A N 1
ATOM 1408 C CA . ARG A 1 186 ? -7.545 4.451 52.295 1.00 50.12 186 ARG A CA 1
ATOM 1409 C C . ARG A 1 186 ? -6.753 5.403 53.181 1.00 50.12 186 ARG A C 1
ATOM 1411 O O . ARG A 1 186 ? -7.346 6.247 53.847 1.00 50.12 186 ARG A O 1
ATOM 1418 N N . ASN A 1 187 ? -5.430 5.276 53.199 1.00 44.50 187 ASN A N 1
ATOM 1419 C CA . ASN A 1 187 ? -4.608 6.394 53.626 1.00 44.50 187 ASN A CA 1
ATOM 1420 C C . ASN A 1 187 ? -4.577 7.376 52.455 1.00 44.50 187 ASN A C 1
ATOM 1422 O O . ASN A 1 187 ? -3.842 7.212 51.485 1.00 44.50 187 ASN A O 1
ATOM 1426 N N . ARG A 1 188 ? -5.498 8.335 52.494 1.00 48.44 188 ARG A N 1
ATOM 1427 C CA . ARG A 1 188 ? -5.600 9.409 51.513 1.00 48.44 188 ARG A CA 1
ATOM 1428 C C . ARG A 1 188 ? -4.501 10.419 51.839 1.00 48.44 188 ARG A C 1
ATOM 1430 O O . ARG A 1 188 ? -4.711 11.283 52.681 1.00 48.44 188 ARG A O 1
ATOM 1437 N N . GLN A 1 189 ? -3.344 10.313 51.197 1.00 44.28 189 GLN A N 1
ATOM 1438 C CA . GLN A 1 189 ? -2.397 11.426 51.130 1.00 44.28 189 GLN A CA 1
ATOM 1439 C C . GLN A 1 189 ? -2.522 12.092 49.754 1.00 44.28 189 GLN A C 1
ATOM 1441 O O . GLN A 1 189 ? -2.341 11.415 48.741 1.00 44.28 189 GLN A O 1
ATOM 1446 N N . PRO A 1 190 ? -2.877 13.388 49.686 1.00 45.12 190 PRO A N 1
ATOM 1447 C CA . PRO A 1 190 ? -2.801 14.143 48.448 1.00 45.12 190 PRO A CA 1
ATOM 1448 C C . PRO A 1 190 ? -1.345 14.504 48.127 1.00 45.12 190 PRO A C 1
ATOM 1450 O O . PRO A 1 190 ? -0.567 14.861 49.012 1.00 45.12 190 PRO A O 1
ATOM 1453 N N . CYS A 1 191 ? -0.990 14.441 46.844 1.00 38.25 191 CYS A N 1
ATOM 1454 C CA . CYS A 1 191 ? 0.247 15.016 46.329 1.00 38.25 191 CYS A CA 1
ATOM 1455 C C . CYS A 1 191 ? 0.185 16.549 46.399 1.00 38.25 191 CYS A C 1
ATOM 1457 O O . CYS A 1 191 ? -0.715 17.152 45.822 1.00 38.25 191 CYS A O 1
ATOM 1459 N N . GLY A 1 192 ? 1.195 17.155 47.030 1.00 44.19 192 GLY A N 1
ATOM 1460 C CA . GLY A 1 192 ? 1.581 18.549 46.802 1.00 44.19 192 GLY A CA 1
ATOM 1461 C C . GLY A 1 192 ? 1.202 19.540 47.903 1.00 44.19 192 GLY A C 1
ATOM 1462 O O . GLY A 1 192 ? 0.143 20.151 47.856 1.00 44.19 192 GLY A O 1
ATOM 1463 N N . SER A 1 193 ? 2.123 19.792 48.837 1.00 38.97 193 SER A N 1
ATOM 1464 C CA . SER A 1 193 ? 2.322 21.131 49.411 1.00 38.97 193 SER A CA 1
ATOM 1465 C C . SER A 1 193 ? 3.710 21.216 50.044 1.00 38.97 193 SER A C 1
ATOM 1467 O O . SER A 1 193 ? 4.047 20.454 50.945 1.00 38.97 193 SER A O 1
ATOM 1469 N N . GLN A 1 194 ? 4.519 22.143 49.539 1.00 49.75 194 GLN A N 1
ATOM 1470 C CA . GLN A 1 194 ? 5.861 22.458 50.018 1.00 49.75 194 GLN A CA 1
ATOM 1471 C C . GLN A 1 194 ? 5.817 23.242 51.342 1.00 49.75 194 GLN A C 1
ATOM 1473 O O . GLN A 1 194 ? 4.954 24.105 51.514 1.00 49.75 194 GLN A O 1
ATOM 1478 N N . ARG A 1 195 ? 6.784 22.937 52.222 1.00 42.56 195 ARG A N 1
ATOM 1479 C CA . ARG A 1 195 ? 7.391 23.685 53.357 1.00 42.56 195 ARG A CA 1
ATOM 1480 C C . ARG A 1 195 ? 7.747 22.623 54.411 1.00 42.56 195 ARG A C 1
ATOM 1482 O O . ARG A 1 195 ? 6.872 21.912 54.869 1.00 42.56 195 ARG A O 1
ATOM 1489 N N . GLY A 1 196 ? 9.012 22.295 54.657 1.00 35.66 196 GLY A N 1
ATOM 1490 C CA . GLY A 1 196 ? 10.015 23.174 55.248 1.00 35.66 196 GLY A CA 1
ATOM 1491 C C . GLY A 1 196 ? 10.084 22.880 56.752 1.00 35.66 196 GLY A C 1
ATOM 1492 O O . GLY A 1 196 ? 9.168 23.271 57.454 1.00 35.66 196 GLY A O 1
ATOM 1493 N N . MET A 1 197 ? 11.153 22.186 57.172 1.00 42.16 197 MET A N 1
ATOM 1494 C CA . MET A 1 197 ? 11.737 22.100 58.529 1.00 42.16 197 MET A CA 1
ATOM 1495 C C . MET A 1 197 ? 10.819 21.709 59.707 1.00 42.16 197 MET A C 1
ATOM 1497 O O . MET A 1 197 ? 10.000 22.493 60.152 1.00 42.16 197 MET A O 1
ATOM 1501 N N . GLU A 1 198 ? 11.054 20.536 60.298 1.00 36.88 198 GLU A N 1
ATOM 1502 C CA . GLU A 1 198 ? 11.750 20.420 61.593 1.00 36.88 198 GLU A CA 1
ATOM 1503 C C . GLU A 1 198 ? 11.897 18.943 61.974 1.00 36.88 198 GLU A C 1
ATOM 1505 O O . GLU A 1 198 ? 10.947 18.159 61.968 1.00 36.88 198 GLU A O 1
ATOM 1510 N N . ALA A 1 199 ? 13.132 18.557 62.288 1.00 47.94 199 ALA A N 1
ATOM 1511 C CA . ALA A 1 199 ? 13.421 17.311 62.966 1.00 47.94 199 ALA A CA 1
ATOM 1512 C C . ALA A 1 199 ? 12.934 17.453 64.407 1.00 47.94 199 ALA A C 1
ATOM 1514 O O . ALA A 1 199 ? 13.601 18.071 65.232 1.00 47.94 199 ALA A O 1
ATOM 1515 N N . VAL A 1 200 ? 11.776 16.876 64.707 1.00 45.25 200 VAL A N 1
ATOM 1516 C CA . VAL A 1 200 ? 11.320 16.743 66.085 1.00 45.25 200 VAL A CA 1
ATOM 1517 C C . VAL A 1 200 ? 11.521 15.295 66.506 1.00 45.25 200 VAL A C 1
ATOM 1519 O O . VAL A 1 200 ? 10.683 14.418 66.304 1.00 45.25 200 VAL A O 1
ATOM 1522 N N . VAL A 1 201 ? 12.707 15.052 67.057 1.00 49.03 201 VAL A N 1
ATOM 1523 C CA . VAL A 1 201 ? 13.014 13.865 67.846 1.00 49.03 201 VAL A CA 1
ATOM 1524 C C . VAL A 1 201 ? 12.202 13.963 69.135 1.00 49.03 201 VAL A C 1
ATOM 1526 O O . VAL A 1 201 ? 12.515 14.777 69.996 1.00 49.03 201 VAL A O 1
ATOM 1529 N N . TYR A 1 202 ? 11.194 13.109 69.296 1.00 40.59 202 TYR A N 1
ATOM 1530 C CA . TYR A 1 202 ? 10.703 12.752 70.624 1.00 40.59 202 TYR A CA 1
ATOM 15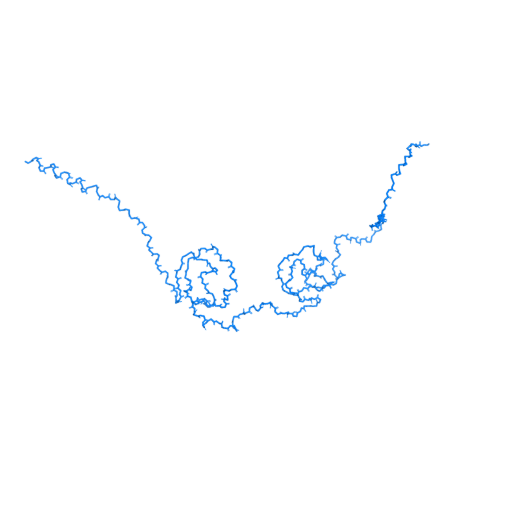31 C C . TYR A 1 202 ? 10.763 11.239 70.791 1.00 40.59 202 TYR A C 1
ATOM 1533 O O . TYR A 1 202 ? 9.943 10.481 70.282 1.00 40.59 202 TYR A O 1
ATOM 1541 N N . ALA A 1 203 ? 11.801 10.826 71.511 1.00 48.31 203 ALA A N 1
ATOM 1542 C CA . ALA A 1 203 ? 11.922 9.526 72.135 1.00 48.31 203 ALA A CA 1
ATOM 1543 C C . ALA A 1 203 ? 10.953 9.440 73.315 1.00 48.31 203 ALA A C 1
ATOM 1545 O O . ALA A 1 203 ? 11.065 10.283 74.193 1.00 48.31 203 ALA A O 1
ATOM 1546 N N . TRP A 1 204 ? 10.094 8.419 73.386 1.00 42.03 204 TRP A N 1
ATOM 1547 C CA . TRP A 1 204 ? 9.507 7.954 74.651 1.00 42.03 204 TRP A CA 1
ATOM 1548 C C . TRP A 1 204 ? 9.329 6.425 74.632 1.00 42.03 204 TRP A C 1
ATOM 1550 O O . TRP A 1 204 ? 8.457 5.877 73.964 1.00 42.03 204 TRP A O 1
ATOM 1560 N N . SER A 1 205 ? 10.285 5.787 75.314 1.00 43.44 205 SER A N 1
ATOM 1561 C CA . SER A 1 205 ? 10.197 4.611 76.196 1.00 43.44 205 SER A CA 1
ATOM 1562 C C . SER A 1 205 ? 9.260 3.441 75.861 1.00 43.44 205 SER A C 1
ATOM 1564 O O . SER A 1 205 ? 8.039 3.513 75.953 1.00 43.44 205 SER A O 1
ATOM 1566 N N . ALA A 1 206 ? 9.896 2.286 75.653 1.00 49.03 206 ALA A N 1
ATOM 1567 C CA . ALA A 1 206 ? 9.319 0.963 75.845 1.00 49.03 206 ALA A CA 1
ATOM 1568 C C . ALA A 1 206 ? 9.262 0.566 77.336 1.00 49.03 206 ALA A C 1
ATOM 1570 O O . ALA A 1 206 ? 10.061 1.056 78.138 1.00 49.03 206 ALA A O 1
ATOM 1571 N N . SER A 1 207 ? 8.427 -0.446 77.618 1.00 49.47 207 SER A N 1
ATOM 1572 C CA . SER A 1 207 ? 8.256 -1.243 78.860 1.00 49.47 207 SER A CA 1
ATOM 1573 C C . SER A 1 207 ? 7.013 -0.847 79.674 1.00 49.47 207 SER A C 1
ATOM 1575 O O . SER A 1 207 ? 6.772 0.329 79.891 1.00 49.47 207 SER A O 1
ATOM 1577 N N . SER A 1 208 ? 6.166 -1.751 80.171 1.00 49.88 208 SER A N 1
ATOM 1578 C CA . SER A 1 208 ? 6.250 -3.208 80.297 1.00 49.88 208 SER A CA 1
ATOM 1579 C C . SER A 1 208 ? 4.843 -3.808 80.396 1.00 49.88 208 SER A C 1
ATOM 1581 O O . SER A 1 208 ? 3.885 -3.141 80.776 1.00 49.88 208 SER A O 1
ATOM 1583 N N . GLN A 1 209 ? 4.766 -5.096 80.077 1.00 54.25 209 GLN A N 1
ATOM 1584 C CA . GLN A 1 209 ? 3.686 -6.012 80.416 1.00 54.25 209 GLN A CA 1
ATOM 1585 C C . GLN A 1 209 ? 3.465 -6.131 81.935 1.00 54.25 209 GLN A C 1
ATOM 1587 O O . GLN A 1 209 ? 4.432 -6.064 82.699 1.00 54.25 209 GLN A O 1
ATOM 1592 N N . ARG A 1 210 ? 2.224 -6.538 82.245 1.00 44.34 210 ARG A N 1
ATOM 1593 C CA . ARG A 1 210 ? 1.692 -7.202 83.448 1.00 44.34 210 ARG A CA 1
ATOM 1594 C C . ARG A 1 210 ? 1.067 -6.319 84.525 1.00 44.34 210 ARG A C 1
ATOM 1596 O O . ARG A 1 210 ? 1.766 -5.454 85.083 1.00 44.34 210 ARG A O 1
#

InterPro domains:
  IPR002919 Trypsin Inhibitor-like, cysteine rich domain [PF01826] (36-93)
  IPR002919 Trypsin Inhibitor-like, cysteine rich domain [PF01826] (111-167)
  IPR036084 Serine protease inhibitor-like superfamily [SSF57567] (35-94)
  IPR036084 Serine protease inhibitor-like superfamily [SSF57567] (109-168)
  IPR051368 Serine Protease Inhibitor-like TIL Domain [PTHR23259] (105-171)

Foldseek 3Di:
DPVVVVVVVVVVVVVPPPDDDPPPPCPVPPPPQPDADPQWDFDWQDFPQPQEAAQPDPPPPDDDTDNGTDGDIYGHPQWHQEPVRDTHHNVPRDDPDPPPPCPPPDDDDDEDPQKDWDWQFFPQAQEAALQGLDGDPDGHNGTDTDIYGDPQFHQYPVRDTHHNVPRDDHVPDPPPPDDDDPPPPPPDDDDDDDDDDDPDDDDDDDDDDD

pLDDT: mean 74.09, std 20.71, range [35.66, 98.0]

Secondary structure (DSSP, 8-state):
--HHHHHHHHHHHHTSS--------------------TTEEEEEEE-TTTSSEETT---SSPPPPP---EEEEEEPTTEEE-TTS-EEEGGGS--SSSS----SSPPPPPP-TTEEEEEEE-TTTS--BTTB-S--S------EEEEEEPTT-EE-TTS-EE-GGGSPPPTT----------------PPS-------------------

Radius of gyration: 41.84 Å; chains: 1; bounding box: 98×71×126 Å

Organism: Amblyomma cajennense (NCBI:txid34607)

Sequence (210 aa):
MKFLWFVAVCALCCLALARAEEKTGDQPESPKKKDCGAHEEYRECQSSSCAELRCGEVRDPLGPCTADCRSDCFCAQGFFRHPDGTCVPQEQCPKDGDAVVFKFPPEPQPCATNEVWKECVGSSCAETTCKKRTIGPGCTYDCRYGCYCADGFYRNAAGNCVTLDQCPPERGTVVDGDSTQIKFRRNRQPCGSQRGMEAVVYAWSASSQR